Protein AF-A0A428NJJ7-F1 (afdb_monomer_lite)

Secondary structure (DSSP, 8-state):
-PPP----------BS---SPPSS---TTEEEEEEEEE--SSTT---SSPEEEEEEEES-GGGGGSHHHHHHHHT--HHHHHIIIII-SEEEEEEEEEEEEEE---SS-SEEEEEEEEEEGGGHHHHHHHHH-------SS--SS------HHHHHTTSTTEEEEEEEEEEEEEEEETTTEEE--SPPPTTEEEEEEEEEE-SS--TTSHHHHHHHTS---

Structure (mmCIF, N/CA/C/O backbone):
data_AF-A0A428NJJ7-F1
#
_entry.id   AF-A0A428NJJ7-F1
#
loop_
_atom_site.group_PDB
_atom_site.id
_atom_site.type_symbol
_atom_site.label_atom_id
_atom_site.label_alt_id
_atom_site.label_comp_id
_atom_site.label_asym_id
_atom_site.label_entity_id
_atom_site.label_seq_id
_atom_site.pdbx_PDB_ins_code
_atom_site.Cartn_x
_atom_site.Cartn_y
_atom_site.Cartn_z
_atom_site.occupancy
_atom_site.B_iso_or_equiv
_atom_site.auth_seq_id
_atom_site.auth_comp_id
_atom_site.auth_asym_id
_atom_site.auth_atom_id
_atom_site.pdbx_PDB_model_num
ATOM 1 N N . MET A 1 1 ? -1.388 39.933 -25.223 1.00 32.41 1 MET A N 1
ATOM 2 C CA . MET A 1 1 ? -2.063 39.525 -23.974 1.00 32.41 1 MET A CA 1
ATOM 3 C C . MET A 1 1 ? -2.412 38.056 -24.127 1.00 32.41 1 MET A C 1
ATOM 5 O O . MET A 1 1 ? -3.285 37.740 -24.922 1.00 32.41 1 MET A O 1
ATOM 9 N N . SER A 1 2 ? -1.639 37.168 -23.500 1.00 28.20 2 SER A N 1
ATOM 10 C CA . SER A 1 2 ? -1.884 35.724 -23.527 1.00 28.20 2 SER A CA 1
ATOM 11 C C . SER A 1 2 ? -2.925 35.378 -22.466 1.00 28.20 2 SER A C 1
ATOM 13 O O . SER A 1 2 ? -2.695 35.638 -21.285 1.00 28.20 2 SER A O 1
ATOM 15 N N . ALA A 1 3 ? -4.054 34.811 -22.879 1.00 25.88 3 ALA A N 1
ATOM 16 C CA . ALA A 1 3 ? -5.002 34.199 -21.961 1.00 25.88 3 ALA A CA 1
ATOM 17 C C . ALA A 1 3 ? -4.631 32.723 -21.772 1.00 25.88 3 ALA A C 1
ATOM 19 O O . ALA A 1 3 ? -4.319 32.017 -22.728 1.00 25.88 3 ALA A O 1
ATOM 20 N N . GLN A 1 4 ? -4.607 32.330 -20.504 1.00 25.77 4 GLN A N 1
ATOM 21 C CA . GLN A 1 4 ? -4.214 31.037 -19.965 1.00 25.77 4 GLN A CA 1
ATOM 22 C C . GLN A 1 4 ? -5.081 29.897 -20.518 1.00 25.77 4 GLN A C 1
ATOM 24 O O . GLN A 1 4 ? -6.306 29.975 -20.518 1.00 25.77 4 GLN A O 1
ATOM 29 N N . SER A 1 5 ? -4.422 28.817 -20.939 1.00 25.41 5 SER A N 1
ATOM 30 C CA . SER A 1 5 ? -5.039 27.515 -21.186 1.00 25.41 5 SER A CA 1
ATOM 31 C C . SER A 1 5 ? -5.238 26.821 -19.837 1.00 25.41 5 SER A C 1
ATOM 33 O O . SER A 1 5 ? -4.288 26.292 -19.260 1.00 25.41 5 SER A O 1
ATOM 35 N N . SER A 1 6 ? -6.465 26.851 -19.323 1.00 28.73 6 SER A N 1
ATOM 36 C CA . SER A 1 6 ? -6.911 26.021 -18.204 1.00 28.73 6 SER A CA 1
ATOM 37 C C . SER A 1 6 ? -6.952 24.560 -18.653 1.00 28.73 6 SER A C 1
ATOM 39 O O . SER A 1 6 ? -7.806 24.199 -19.460 1.00 28.73 6 SER A O 1
ATOM 41 N N . ASN A 1 7 ? -6.025 23.738 -18.162 1.00 26.97 7 ASN A N 1
ATOM 42 C CA . ASN A 1 7 ? -6.023 22.299 -18.409 1.00 26.97 7 ASN A CA 1
ATOM 43 C C . ASN A 1 7 ? -6.974 21.624 -17.397 1.00 26.97 7 ASN A C 1
ATOM 45 O O . ASN A 1 7 ? -6.688 21.692 -16.198 1.00 26.97 7 ASN A O 1
ATOM 49 N N . PRO A 1 8 ? -8.113 21.044 -17.815 1.00 28.14 8 PRO A N 1
ATOM 50 C CA . PRO A 1 8 ? -9.025 20.359 -16.916 1.00 28.14 8 PRO A CA 1
ATOM 51 C C . PRO A 1 8 ? -8.556 18.907 -16.768 1.00 28.14 8 PRO A C 1
ATOM 53 O O . PRO A 1 8 ? -8.549 18.180 -17.747 1.00 28.14 8 PRO A O 1
ATOM 56 N N . ASN A 1 9 ? -8.163 18.521 -15.552 1.00 30.09 9 ASN A N 1
ATOM 57 C CA . ASN A 1 9 ? -7.965 17.140 -15.084 1.00 30.09 9 ASN A CA 1
ATOM 58 C C . ASN A 1 9 ? -7.071 16.196 -15.932 1.00 30.09 9 ASN A C 1
ATOM 60 O O . ASN A 1 9 ? -7.486 15.717 -16.981 1.00 30.09 9 ASN A O 1
ATOM 64 N N . PRO A 1 10 ? -5.864 15.830 -15.461 1.00 27.09 10 PRO A N 1
ATOM 65 C CA . PRO A 1 10 ? -5.140 14.681 -15.995 1.00 27.09 10 PRO A CA 1
ATOM 66 C C . PRO A 1 10 ? -5.489 13.401 -15.212 1.00 27.09 10 PRO A C 1
ATOM 68 O O . PRO A 1 10 ? -5.159 13.276 -14.033 1.00 27.09 10 PRO A O 1
ATOM 71 N N . ASP A 1 11 ? -6.150 12.469 -15.896 1.00 26.47 11 ASP A N 1
ATOM 72 C CA . ASP A 1 11 ? -6.718 11.217 -15.383 1.00 26.47 11 ASP A CA 1
ATOM 73 C C . ASP A 1 11 ? -5.698 10.066 -15.182 1.00 26.47 11 ASP A C 1
ATOM 75 O O . ASP A 1 11 ? -4.794 9.866 -15.998 1.00 26.47 11 ASP A O 1
ATOM 79 N N . GLY A 1 12 ? -5.935 9.254 -14.135 1.00 23.95 12 GLY A N 1
ATOM 80 C CA . GLY A 1 12 ? -5.475 7.858 -13.967 1.00 23.95 12 GLY A CA 1
ATOM 81 C C . GLY A 1 12 ? -4.089 7.636 -13.333 1.00 23.95 12 GLY A C 1
ATOM 82 O O . GLY A 1 12 ? -3.171 8.390 -13.614 1.00 23.95 12 GLY A O 1
ATOM 83 N N . GLY A 1 13 ? -3.932 6.583 -12.502 1.00 25.03 13 GLY A N 1
ATOM 84 C CA . GLY A 1 13 ? -2.761 6.264 -11.640 1.00 25.03 13 GLY A CA 1
ATOM 85 C C . GLY A 1 13 ? -2.453 4.752 -11.358 1.00 25.03 13 GLY A C 1
ATOM 86 O O . GLY A 1 13 ? -2.862 4.273 -10.319 1.00 25.03 13 GLY A O 1
ATOM 87 N N . VAL A 1 14 ? -1.763 3.959 -12.206 1.00 29.00 14 VAL A N 1
ATOM 88 C CA . VAL A 1 14 ? -1.107 2.652 -11.956 1.00 29.00 14 VAL A CA 1
ATOM 89 C C . VAL A 1 14 ? -0.010 2.786 -10.911 1.00 29.00 14 VAL A C 1
ATOM 91 O O . VAL A 1 14 ? 1.024 3.382 -11.196 1.00 29.00 14 VAL A O 1
ATOM 94 N N . LEU A 1 15 ? -0.200 2.116 -9.777 1.00 33.56 15 LEU A N 1
ATOM 95 C CA . LEU A 1 15 ? 0.783 1.910 -8.718 1.00 33.56 15 LEU A CA 1
ATOM 96 C C . LEU A 1 15 ? 1.453 0.532 -8.953 1.00 33.56 15 LEU A C 1
ATOM 98 O O . LEU A 1 15 ? 0.823 -0.495 -8.739 1.00 33.56 15 LEU A O 1
ATOM 102 N N . TYR A 1 16 ? 2.709 0.510 -9.421 1.00 50.81 16 TYR A N 1
ATOM 103 C CA . TYR A 1 16 ? 3.587 -0.660 -9.696 1.00 50.81 16 TYR A CA 1
ATOM 104 C C . TYR 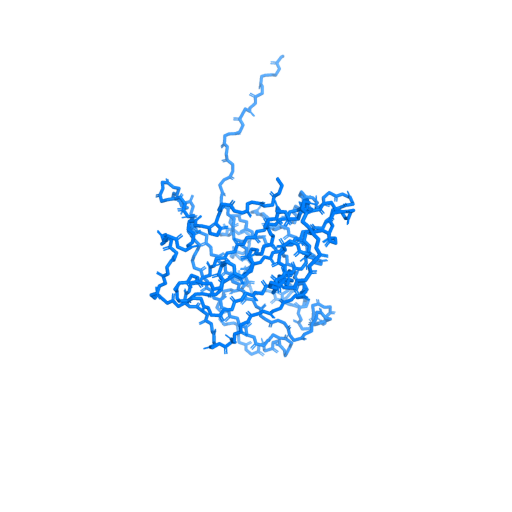A 1 16 ? 3.197 -1.676 -10.770 1.00 50.81 16 TYR A C 1
ATOM 106 O O . TYR A 1 16 ? 2.065 -2.122 -10.836 1.00 50.81 16 TYR A O 1
ATOM 114 N N . ALA A 1 17 ? 4.175 -2.096 -11.591 1.00 30.83 17 ALA A N 1
ATOM 115 C CA . ALA A 1 17 ? 4.026 -2.996 -12.743 1.00 30.83 17 ALA A CA 1
ATOM 116 C C . ALA A 1 17 ? 5.149 -4.047 -12.835 1.00 30.83 17 ALA A C 1
ATOM 118 O O . ALA A 1 17 ? 6.303 -3.711 -12.593 1.00 30.83 17 ALA A O 1
ATOM 119 N N . PHE A 1 18 ? 4.801 -5.268 -13.264 1.00 28.78 18 PHE A N 1
ATOM 120 C CA . PHE A 1 18 ? 5.211 -5.893 -14.534 1.00 28.78 18 PHE A CA 1
ATOM 121 C C . PHE A 1 18 ? 4.058 -6.775 -15.057 1.00 28.78 18 PHE A C 1
ATOM 123 O O . PHE A 1 18 ? 3.328 -7.418 -14.302 1.00 28.78 18 PHE A O 1
ATOM 130 N N . THR A 1 19 ? 3.860 -6.790 -16.375 1.00 28.12 19 THR A N 1
ATOM 131 C CA . THR A 1 19 ? 2.829 -7.591 -17.048 1.00 28.12 19 THR A CA 1
ATOM 132 C C . THR A 1 19 ? 3.460 -8.648 -17.949 1.00 28.12 19 THR A C 1
ATOM 134 O O . THR A 1 19 ? 4.149 -8.289 -18.898 1.00 28.12 19 THR A O 1
ATOM 137 N N . GLN A 1 20 ? 3.071 -9.906 -17.705 1.00 28.02 20 GLN A N 1
ATOM 138 C CA . GLN A 1 20 ? 3.310 -11.133 -18.486 1.00 28.02 20 GLN A CA 1
ATOM 139 C C . GLN A 1 20 ? 4.734 -11.726 -18.456 1.00 28.02 20 GLN A C 1
ATOM 141 O O . GLN A 1 20 ? 5.703 -10.994 -18.296 1.00 28.02 20 GLN A O 1
ATOM 146 N N . PRO A 1 21 ? 4.853 -13.070 -18.559 1.00 29.38 21 PRO A N 1
ATOM 147 C CA . PRO A 1 21 ? 6.114 -13.768 -18.356 1.00 29.38 21 PRO A CA 1
ATOM 148 C C . PRO A 1 21 ? 7.031 -13.527 -19.556 1.00 29.38 21 PRO A C 1
ATOM 150 O O . PRO A 1 21 ? 6.716 -13.933 -20.676 1.00 29.38 21 PRO A O 1
ATOM 153 N N . THR A 1 22 ? 8.161 -12.867 -19.330 1.00 34.22 22 THR A N 1
ATOM 154 C CA . THR A 1 22 ? 9.316 -12.986 -20.220 1.00 34.22 22 THR A CA 1
ATOM 155 C C . THR A 1 22 ? 10.038 -14.307 -19.936 1.00 34.22 22 THR A C 1
ATOM 157 O O . THR A 1 22 ? 9.964 -14.819 -18.816 1.00 34.22 22 THR A O 1
ATOM 160 N N . PRO A 1 23 ? 10.681 -14.921 -20.943 1.00 35.62 23 PRO A N 1
ATOM 161 C CA . PRO A 1 23 ? 11.314 -16.223 -20.788 1.00 35.62 23 PRO A CA 1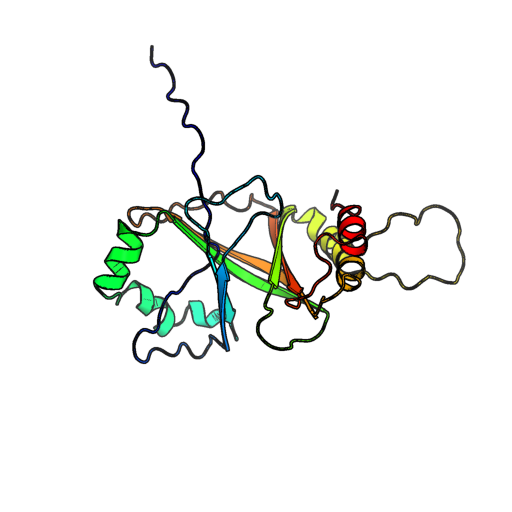
ATOM 162 C C . PRO A 1 23 ? 12.509 -16.107 -19.832 1.00 35.62 23 PRO A C 1
ATOM 164 O O . PRO A 1 23 ? 13.393 -15.284 -20.044 1.00 35.62 23 PRO A O 1
ATOM 167 N N . ASP A 1 24 ? 12.505 -16.935 -18.790 1.00 40.56 24 ASP A N 1
ATOM 168 C CA . ASP A 1 24 ? 13.652 -17.351 -17.971 1.00 40.56 24 ASP A CA 1
ATOM 169 C C . ASP A 1 24 ? 14.509 -16.279 -17.262 1.00 40.56 24 ASP A C 1
ATOM 171 O O . ASP A 1 24 ? 15.644 -16.562 -16.881 1.00 40.56 24 ASP A O 1
ATOM 175 N N . PHE A 1 25 ? 13.973 -15.090 -16.968 1.00 49.59 25 PHE A N 1
ATOM 176 C CA . PHE A 1 25 ? 14.568 -14.201 -15.957 1.00 49.59 25 PHE A CA 1
ATOM 177 C C . PHE A 1 25 ? 13.809 -14.318 -14.636 1.00 49.59 25 PHE A C 1
ATOM 179 O O . PHE A 1 25 ? 12.917 -13.530 -14.326 1.00 49.59 25 PHE A O 1
ATOM 186 N N . THR A 1 26 ? 14.163 -15.314 -13.825 1.00 60.06 26 THR A N 1
ATOM 187 C CA . THR A 1 26 ? 13.802 -15.294 -12.405 1.00 60.06 26 THR A CA 1
ATOM 188 C C . THR A 1 26 ? 14.727 -14.313 -11.698 1.00 60.06 26 THR A C 1
ATOM 190 O O . THR A 1 26 ? 15.910 -14.601 -11.516 1.00 60.06 26 THR A O 1
ATOM 193 N N . LEU A 1 27 ? 14.202 -13.152 -11.311 1.00 73.44 27 LEU A N 1
ATOM 194 C CA . LEU A 1 27 ? 14.861 -12.311 -10.318 1.00 73.44 27 LEU A CA 1
ATOM 195 C C . LEU A 1 27 ? 14.724 -13.016 -8.969 1.00 73.44 27 LEU A C 1
ATOM 197 O O . LEU A 1 27 ? 13.632 -13.097 -8.414 1.00 73.44 27 LEU A O 1
ATOM 201 N N . ASP A 1 28 ? 15.825 -13.573 -8.484 1.00 77.69 28 ASP A N 1
ATOM 202 C CA . ASP A 1 28 ? 15.900 -14.407 -7.281 1.00 77.69 28 ASP A CA 1
ATOM 203 C C . ASP A 1 28 ? 15.456 -13.688 -5.998 1.00 77.69 28 ASP A C 1
ATOM 205 O O . ASP A 1 28 ? 14.973 -14.326 -5.065 1.00 77.69 28 ASP A O 1
ATOM 209 N N . PHE A 1 29 ? 15.562 -12.361 -5.971 1.00 74.81 29 PHE A N 1
ATOM 210 C CA . PHE A 1 29 ? 15.111 -11.521 -4.865 1.00 74.81 29 PHE A CA 1
ATOM 211 C C . PHE A 1 29 ? 13.620 -11.148 -4.922 1.00 74.81 29 PHE A C 1
ATOM 213 O O . PHE A 1 29 ? 13.145 -10.463 -4.015 1.00 74.81 29 PHE A O 1
ATOM 220 N N . ILE A 1 30 ? 12.873 -11.555 -5.957 1.00 78.88 30 ILE A N 1
ATOM 221 C CA . ILE A 1 30 ? 11.412 -11.397 -6.012 1.00 78.88 30 ILE A CA 1
ATOM 222 C C . ILE A 1 30 ? 10.760 -12.685 -5.504 1.00 78.88 30 ILE A C 1
ATOM 224 O O . ILE A 1 30 ? 10.770 -13.715 -6.170 1.00 78.88 30 ILE A O 1
ATOM 228 N N . GLU A 1 31 ? 10.144 -12.608 -4.328 1.00 76.19 31 GLU A N 1
ATOM 229 C CA . GLU A 1 31 ? 9.532 -13.754 -3.641 1.00 76.19 31 GLU A CA 1
ATOM 230 C C . GLU A 1 31 ? 8.091 -14.017 -4.099 1.00 76.19 31 GLU A C 1
ATOM 232 O O . GLU A 1 31 ? 7.567 -15.122 -3.956 1.00 76.19 31 GLU A O 1
ATOM 237 N N . GLY A 1 32 ? 7.434 -13.006 -4.671 1.00 74.00 32 GLY A N 1
ATOM 238 C CA . GLY A 1 32 ? 6.069 -13.123 -5.166 1.00 74.00 32 GLY A CA 1
ATOM 239 C C . GLY A 1 32 ? 5.602 -11.882 -5.913 1.00 74.00 32 GLY A C 1
ATOM 240 O O . GLY A 1 32 ? 6.164 -10.798 -5.765 1.00 74.00 32 GLY A O 1
ATOM 241 N N . GLY A 1 33 ? 4.551 -12.041 -6.717 1.00 80.38 33 GLY A N 1
ATOM 242 C CA . GLY A 1 33 ? 3.958 -10.969 -7.511 1.00 80.38 33 GLY A CA 1
ATOM 243 C C . GLY A 1 33 ? 2.461 -11.182 -7.692 1.00 80.38 33 GLY A C 1
ATOM 244 O O . GLY A 1 33 ? 2.030 -12.286 -8.010 1.00 80.38 33 GLY A O 1
ATOM 245 N N . ASN A 1 34 ? 1.668 -10.133 -7.488 1.00 82.69 34 ASN A N 1
ATOM 246 C CA . ASN A 1 34 ? 0.212 -10.165 -7.630 1.00 82.69 34 ASN A CA 1
ATOM 247 C C . ASN A 1 34 ? -0.273 -8.943 -8.398 1.00 82.69 34 ASN A C 1
ATOM 249 O O . ASN A 1 34 ? 0.322 -7.874 -8.281 1.00 82.69 34 ASN A O 1
ATOM 253 N N . ARG A 1 35 ? -1.376 -9.082 -9.136 1.00 85.56 35 ARG A N 1
ATOM 254 C CA . ARG A 1 35 ? -2.008 -7.975 -9.855 1.00 85.56 35 ARG A CA 1
ATOM 255 C C . ARG A 1 35 ? -3.454 -7.810 -9.410 1.00 85.56 35 ARG A C 1
ATOM 257 O O . ARG A 1 35 ? -4.189 -8.788 -9.346 1.00 85.56 35 ARG A O 1
ATOM 264 N N . TYR A 1 36 ? -3.837 -6.566 -9.174 1.00 83.94 36 TYR A N 1
ATOM 265 C CA . TYR A 1 36 ? -5.164 -6.139 -8.771 1.00 83.94 36 TYR A CA 1
ATOM 266 C C . TYR A 1 36 ? -5.677 -5.115 -9.773 1.00 83.94 36 TYR A C 1
ATOM 268 O O . TYR A 1 36 ? -4.907 -4.327 -10.325 1.00 83.94 36 TYR A O 1
ATOM 276 N N . GLU A 1 37 ? -6.974 -5.145 -10.025 1.00 85.94 37 GLU A N 1
ATOM 277 C CA . GLU A 1 37 ? -7.672 -4.027 -10.641 1.00 85.94 37 GLU A CA 1
ATOM 278 C C . GLU A 1 37 ? -8.092 -3.068 -9.528 1.00 85.94 37 GLU A C 1
ATOM 280 O O . GLU A 1 37 ? -8.556 -3.502 -8.471 1.00 85.94 37 GLU A O 1
ATOM 285 N N . CYS A 1 38 ? -7.852 -1.778 -9.731 1.00 83.94 38 CYS A N 1
ATOM 286 C CA . CYS A 1 38 ? -8.136 -0.758 -8.736 1.00 83.94 38 CYS A CA 1
ATOM 287 C C . CYS A 1 38 ? -9.520 -0.162 -8.971 1.00 83.94 38 CYS A C 1
ATOM 289 O O . CYS A 1 38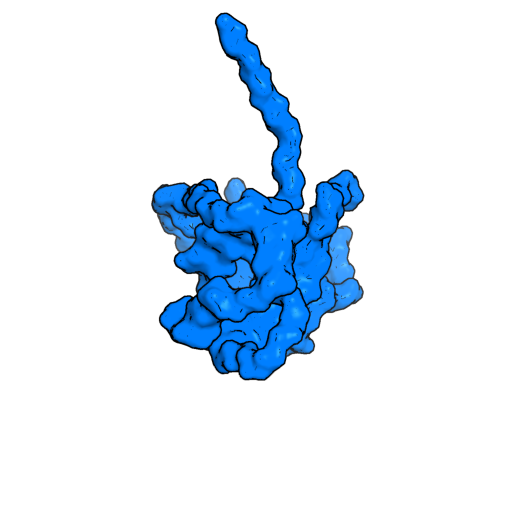 ? -9.924 0.077 -10.107 1.00 83.94 38 CYS A O 1
ATOM 291 N N . TYR A 1 39 ? -10.190 0.155 -7.870 1.00 79.56 39 TYR A N 1
ATOM 292 C CA . TYR A 1 39 ? -11.476 0.834 -7.838 1.00 79.56 39 TYR A CA 1
ATOM 293 C C . TYR A 1 39 ? -11.416 1.910 -6.753 1.00 79.56 39 TYR A C 1
ATOM 295 O O . TYR A 1 39 ? -10.730 1.731 -5.742 1.00 79.56 39 TYR A O 1
ATOM 303 N N . TYR A 1 40 ? -12.112 3.030 -6.948 1.00 70.56 40 TYR A N 1
ATOM 304 C CA . TYR A 1 40 ? -12.326 3.979 -5.860 1.00 70.56 40 TYR A CA 1
ATOM 305 C C . TYR A 1 40 ? -13.427 3.464 -4.935 1.00 70.56 40 TYR A C 1
ATOM 307 O O . TYR A 1 40 ? -14.386 2.840 -5.377 1.00 70.56 40 TYR A O 1
ATOM 315 N N . THR A 1 41 ? -13.293 3.750 -3.640 1.00 63.59 41 THR A N 1
ATOM 316 C CA . THR A 1 41 ? -14.323 3.429 -2.642 1.00 63.59 41 THR A CA 1
ATOM 317 C C . THR A 1 41 ? -15.589 4.264 -2.822 1.00 63.59 41 THR A C 1
ATOM 319 O O . THR A 1 41 ? -16.638 3.883 -2.320 1.00 63.59 41 THR A O 1
ATOM 322 N N . ASP A 1 42 ? -15.502 5.407 -3.512 1.00 69.00 42 ASP A N 1
ATOM 323 C CA . ASP A 1 42 ? -16.677 6.145 -3.967 1.00 69.00 42 ASP A CA 1
ATOM 324 C C . ASP A 1 42 ? -17.188 5.511 -5.274 1.00 69.00 42 ASP A C 1
ATOM 326 O O . ASP A 1 42 ? -16.523 5.642 -6.308 1.00 69.00 42 ASP A O 1
ATOM 330 N N . PRO A 1 43 ? -18.360 4.847 -5.266 1.00 65.88 43 PRO A N 1
ATOM 331 C CA . PRO A 1 43 ? -18.897 4.168 -6.443 1.00 65.88 43 PRO A CA 1
ATOM 332 C C . PRO A 1 43 ? -19.294 5.135 -7.568 1.00 65.88 43 PRO A C 1
ATOM 334 O O . PRO A 1 43 ? -19.575 4.692 -8.681 1.00 65.88 43 PRO A O 1
ATOM 337 N N . GLN A 1 44 ? -19.340 6.446 -7.304 1.00 73.81 44 GLN A N 1
ATOM 338 C CA . GLN A 1 44 ? -19.575 7.462 -8.330 1.00 73.81 44 GLN A CA 1
ATOM 339 C C . GLN A 1 44 ? -18.314 7.767 -9.148 1.00 73.81 44 GLN A C 1
ATOM 341 O O . GLN A 1 44 ? -18.420 8.342 -10.233 1.00 73.81 44 GLN A O 1
ATOM 346 N N . ILE A 1 45 ? -17.132 7.382 -8.656 1.00 71.75 45 ILE A N 1
ATOM 347 C CA . ILE A 1 45 ? -15.864 7.596 -9.349 1.00 71.75 45 ILE A CA 1
ATOM 348 C C . ILE A 1 45 ? -15.519 6.341 -10.151 1.00 71.75 45 ILE A C 1
ATOM 350 O O . ILE A 1 45 ? -14.975 5.366 -9.632 1.00 71.75 45 ILE A O 1
ATOM 354 N N . GLN A 1 46 ? -15.802 6.386 -11.452 1.00 71.38 46 GLN A N 1
ATOM 355 C CA . GLN A 1 46 ? -15.329 5.375 -12.390 1.00 71.38 46 GLN A CA 1
ATOM 356 C C . GLN A 1 46 ? -13.919 5.720 -12.880 1.00 71.38 46 GLN A C 1
ATOM 358 O O . GLN A 1 46 ? -13.656 6.836 -13.324 1.00 71.38 46 GLN A O 1
ATOM 363 N N . LEU A 1 47 ? -13.019 4.740 -12.820 1.00 68.06 47 LEU A N 1
ATOM 364 C CA . LEU A 1 47 ? -11.673 4.843 -13.375 1.00 68.06 47 LEU A CA 1
ATOM 365 C C . LEU A 1 47 ? -11.701 4.494 -14.864 1.00 68.06 47 LEU A C 1
ATOM 367 O O . LEU A 1 47 ? -11.805 3.321 -15.222 1.00 68.06 47 LEU A O 1
ATOM 371 N N . ASP A 1 48 ? -11.617 5.512 -15.719 1.00 69.88 48 ASP A N 1
ATOM 372 C CA . ASP A 1 48 ? -11.481 5.358 -17.168 1.00 69.88 48 ASP A CA 1
ATOM 373 C C . ASP A 1 48 ? -10.264 6.162 -17.668 1.00 69.88 48 ASP A C 1
ATOM 375 O O . ASP A 1 48 ? -10.281 7.392 -17.601 1.00 69.88 48 ASP A O 1
ATOM 379 N N . PRO A 1 49 ? -9.180 5.504 -18.124 1.00 72.56 49 PRO A N 1
ATOM 380 C CA . PRO A 1 49 ? -9.017 4.054 -18.255 1.00 72.56 49 PRO A CA 1
ATOM 381 C C . PRO A 1 49 ? -8.872 3.338 -16.896 1.00 72.56 49 PRO A C 1
ATOM 383 O O . PRO A 1 49 ? -8.483 3.962 -15.903 1.00 72.56 49 PRO A O 1
ATOM 386 N N . PRO A 1 50 ? -9.120 2.013 -16.840 1.00 76.88 50 PRO A N 1
ATOM 387 C CA . PRO A 1 50 ? -8.948 1.240 -15.617 1.00 76.88 50 PRO A CA 1
ATOM 388 C C . PRO A 1 50 ? -7.503 1.304 -15.123 1.00 76.88 50 PRO A C 1
ATOM 390 O O . PRO A 1 50 ? -6.540 1.218 -15.894 1.00 76.88 50 PRO A O 1
ATOM 393 N N . ILE A 1 51 ? -7.362 1.401 -13.806 1.00 79.31 51 ILE A N 1
ATOM 394 C CA . ILE A 1 51 ? -6.077 1.384 -13.118 1.00 79.31 51 ILE A CA 1
ATOM 395 C C . ILE A 1 51 ? -5.806 -0.033 -12.622 1.00 79.31 51 ILE A C 1
ATOM 397 O O . ILE A 1 51 ? -6.694 -0.712 -12.115 1.00 79.31 51 ILE A O 1
ATOM 401 N N . TYR A 1 52 ? -4.550 -0.457 -12.708 1.00 82.56 52 TYR A N 1
ATOM 402 C CA . TYR A 1 52 ? -4.099 -1.721 -12.139 1.00 82.56 52 TYR A CA 1
ATOM 403 C C . TYR A 1 52 ? -2.972 -1.484 -11.137 1.00 82.56 52 TYR A C 1
ATOM 405 O O . TYR A 1 52 ? -2.154 -0.587 -11.326 1.00 82.56 52 TYR A O 1
ATOM 413 N N . LEU A 1 53 ? -2.911 -2.329 -10.112 1.00 80.56 53 LEU A N 1
ATOM 414 C CA . LEU A 1 53 ? -1.827 -2.412 -9.137 1.00 80.56 53 LEU A CA 1
ATOM 415 C C . LEU A 1 53 ? -1.094 -3.738 -9.331 1.00 80.56 53 LEU A C 1
ATOM 417 O O . LEU A 1 53 ? -1.719 -4.790 -9.235 1.00 80.56 53 LEU A O 1
ATOM 421 N N . ALA A 1 54 ? 0.215 -3.724 -9.566 1.00 82.31 54 ALA A N 1
ATOM 422 C CA . ALA A 1 54 ? 1.049 -4.925 -9.524 1.00 82.31 54 ALA A CA 1
ATOM 423 C C . ALA A 1 54 ? 2.001 -4.865 -8.328 1.00 82.31 54 ALA A C 1
ATOM 425 O O . ALA A 1 54 ? 2.954 -4.101 -8.303 1.00 82.31 54 ALA A O 1
ATOM 426 N N . MET A 1 55 ? 1.770 -5.696 -7.323 1.00 80.62 55 MET A N 1
ATOM 427 C CA . MET A 1 55 ? 2.545 -5.712 -6.088 1.00 80.62 55 MET A CA 1
ATOM 428 C C . MET A 1 55 ? 3.553 -6.859 -6.105 1.00 80.62 55 MET A C 1
ATOM 430 O O . MET A 1 55 ? 3.154 -8.014 -6.250 1.00 80.62 55 MET A O 1
ATOM 434 N N . TYR A 1 56 ? 4.830 -6.543 -5.882 1.00 83.62 56 TYR A N 1
ATOM 435 C CA . TYR A 1 56 ? 5.914 -7.519 -5.754 1.00 83.62 56 TYR A CA 1
ATOM 436 C C . TYR A 1 56 ? 6.451 -7.551 -4.328 1.00 83.62 56 TYR A C 1
ATOM 438 O O . TYR A 1 56 ? 6.690 -6.505 -3.722 1.00 83.62 56 TYR A O 1
ATOM 446 N N . GLU A 1 57 ? 6.646 -8.752 -3.796 1.00 80.31 57 GLU A N 1
ATOM 447 C CA . GLU A 1 57 ? 7.346 -8.959 -2.532 1.00 80.31 57 GLU A CA 1
ATOM 448 C C . GLU A 1 57 ? 8.833 -9.156 -2.834 1.00 80.31 57 GLU A C 1
ATOM 450 O O . GLU A 1 57 ? 9.206 -10.033 -3.612 1.00 80.31 57 GLU A O 1
ATOM 455 N N . LEU A 1 58 ? 9.669 -8.287 -2.264 1.00 79.12 58 LEU A N 1
ATOM 456 C CA . LEU A 1 58 ? 11.120 -8.335 -2.418 1.00 79.12 58 LEU A CA 1
ATOM 457 C C . LEU A 1 58 ? 11.731 -8.962 -1.162 1.00 79.12 58 LEU A C 1
ATOM 459 O O . LEU A 1 58 ? 11.484 -8.458 -0.064 1.00 79.12 58 LEU A O 1
ATOM 463 N N . GLY A 1 59 ? 12.561 -9.992 -1.323 1.00 74.19 59 GLY A N 1
ATOM 464 C CA . GLY A 1 59 ? 13.322 -10.597 -0.225 1.00 74.19 59 GLY A CA 1
ATOM 465 C C . GLY A 1 59 ? 14.393 -9.650 0.320 1.00 74.19 59 GLY A C 1
ATOM 466 O O . GLY A 1 59 ? 14.626 -9.571 1.528 1.00 74.19 59 GLY A O 1
ATOM 467 N N . HIS A 1 60 ? 14.989 -8.834 -0.555 1.00 72.44 60 HIS A N 1
ATOM 468 C CA . HIS A 1 60 ? 15.918 -7.773 -0.170 1.00 72.44 60 HIS A CA 1
ATOM 469 C C . HIS A 1 60 ? 15.905 -6.600 -1.155 1.00 72.44 60 HIS A C 1
ATOM 471 O O . HIS A 1 60 ? 15.821 -6.770 -2.367 1.00 72.44 60 HIS A O 1
ATOM 477 N N . LEU A 1 61 ? 16.043 -5.376 -0.631 1.00 75.25 61 LEU A N 1
ATOM 478 C CA . LEU A 1 61 ? 16.049 -4.157 -1.452 1.00 75.25 61 LEU A CA 1
ATOM 479 C C . LEU A 1 61 ? 17.309 -4.018 -2.316 1.00 75.25 61 LEU A C 1
ATOM 481 O O . LEU A 1 61 ? 17.253 -3.387 -3.368 1.00 75.25 61 LEU A O 1
ATOM 485 N N . SER A 1 62 ? 18.444 -4.596 -1.903 1.00 76.44 62 SER A N 1
ATOM 486 C CA . SER A 1 62 ? 19.696 -4.486 -2.664 1.00 76.44 62 SER A CA 1
ATOM 487 C C . SER A 1 62 ? 19.630 -5.145 -4.043 1.00 76.44 62 SER A C 1
ATOM 489 O O . SER A 1 62 ? 20.391 -4.730 -4.910 1.00 76.44 62 SER A O 1
ATOM 491 N N . GLY A 1 63 ? 18.677 -6.058 -4.276 1.00 74.44 63 GLY A N 1
ATOM 492 C CA . GLY A 1 63 ? 18.440 -6.708 -5.567 1.00 74.44 63 GLY A CA 1
ATOM 493 C C . GLY A 1 63 ? 18.104 -5.724 -6.683 1.00 74.44 63 GLY A C 1
ATOM 494 O O . GLY A 1 63 ? 18.457 -5.923 -7.841 1.00 74.44 63 GLY A O 1
ATOM 495 N N . LEU A 1 64 ? 17.524 -4.578 -6.322 1.00 77.81 64 LEU A N 1
ATOM 496 C CA . LEU A 1 64 ? 17.226 -3.485 -7.249 1.00 77.81 64 LEU A CA 1
ATOM 497 C C . LEU A 1 64 ? 18.489 -2.812 -7.816 1.00 77.81 64 LEU A C 1
ATOM 499 O O . LEU A 1 64 ? 18.429 -2.156 -8.853 1.00 77.81 64 LEU A O 1
ATOM 503 N N . ASN A 1 65 ? 19.636 -2.982 -7.154 1.00 80.19 65 ASN A N 1
ATOM 504 C CA . ASN A 1 65 ? 20.932 -2.495 -7.625 1.00 80.19 65 ASN A CA 1
ATOM 505 C C . ASN A 1 65 ? 21.729 -3.573 -8.369 1.00 80.19 65 ASN A C 1
ATOM 507 O O . ASN A 1 65 ? 22.838 -3.308 -8.834 1.00 80.19 65 ASN A O 1
ATOM 511 N N . GLU A 1 66 ? 21.203 -4.792 -8.458 1.00 82.69 66 GLU A N 1
ATOM 512 C CA . GLU A 1 66 ? 21.890 -5.898 -9.102 1.00 82.69 66 GLU A CA 1
ATOM 513 C C . GLU A 1 66 ? 21.676 -5.855 -10.617 1.00 82.69 66 GLU A C 1
ATOM 515 O O . GLU A 1 66 ? 20.624 -5.456 -11.130 1.00 82.69 66 GLU A O 1
ATOM 520 N N . ARG A 1 67 ? 22.701 -6.290 -11.356 1.00 83.69 67 ARG A N 1
ATOM 521 C CA . ARG A 1 67 ? 22.699 -6.254 -12.821 1.00 83.69 67 ARG A CA 1
ATOM 522 C C . ARG A 1 67 ? 21.489 -6.960 -13.452 1.00 83.69 67 ARG A C 1
ATOM 524 O O . ARG A 1 67 ? 20.953 -6.384 -14.394 1.00 83.69 67 ARG A O 1
ATOM 531 N N . PRO A 1 68 ? 21.017 -8.127 -12.965 1.00 81.81 68 PRO A N 1
ATOM 532 C CA . PRO A 1 68 ? 19.836 -8.776 -13.534 1.00 81.81 68 PRO A CA 1
ATOM 533 C C . PRO A 1 68 ? 18.589 -7.885 -13.531 1.00 81.81 68 PRO A C 1
ATOM 535 O O . PRO A 1 68 ? 17.838 -7.889 -14.500 1.00 81.81 68 PRO A O 1
ATOM 538 N N . TYR A 1 69 ? 18.389 -7.077 -12.485 1.00 79.50 69 TYR A N 1
ATOM 539 C CA . TYR A 1 69 ? 17.266 -6.143 -12.423 1.00 79.50 69 TYR A CA 1
ATOM 540 C C . TYR A 1 69 ? 17.479 -4.925 -13.330 1.00 79.50 69 TYR A C 1
ATOM 542 O O . TYR A 1 69 ? 16.573 -4.530 -14.061 1.00 79.50 69 TYR A O 1
ATOM 550 N N . GLN A 1 70 ? 18.678 -4.336 -13.319 1.00 81.25 70 GLN A N 1
ATOM 551 C CA . GLN A 1 70 ? 18.994 -3.163 -14.147 1.00 81.25 70 GLN A CA 1
ATOM 552 C C . GLN A 1 70 ? 18.895 -3.474 -15.650 1.00 81.25 70 GLN A C 1
ATOM 554 O O . GLN A 1 70 ? 18.354 -2.673 -16.415 1.00 81.25 70 GLN A O 1
ATOM 559 N N . ALA A 1 71 ? 19.319 -4.677 -16.052 1.00 80.81 71 ALA A N 1
ATOM 560 C CA . ALA A 1 71 ? 19.260 -5.152 -17.431 1.00 80.81 71 ALA A CA 1
ATOM 561 C C . ALA A 1 71 ? 17.827 -5.240 -17.988 1.00 80.81 71 ALA A C 1
ATOM 563 O O . ALA A 1 71 ? 17.647 -5.125 -19.194 1.00 80.81 71 ALA A O 1
ATOM 564 N N . LEU A 1 72 ? 16.788 -5.335 -17.141 1.00 77.12 72 LEU A N 1
ATOM 565 C CA . LEU A 1 72 ? 15.387 -5.299 -17.598 1.00 77.12 72 LEU A CA 1
ATOM 566 C C . LEU A 1 72 ? 15.015 -3.997 -18.316 1.00 77.12 72 LEU A C 1
ATOM 568 O O . LEU A 1 72 ? 14.014 -3.944 -19.027 1.00 77.12 72 LEU A O 1
ATOM 572 N N . THR A 1 73 ? 15.759 -2.916 -18.084 1.00 73.25 73 THR A N 1
ATOM 573 C CA . THR A 1 73 ? 15.570 -1.670 -18.833 1.00 73.25 73 THR A CA 1
ATOM 574 C C . THR A 1 73 ? 16.451 -1.605 -20.070 1.00 73.25 73 THR A C 1
ATOM 576 O O . THR A 1 73 ? 15.983 -1.126 -21.100 1.00 73.25 73 THR A O 1
ATOM 579 N N . ASP A 1 74 ? 17.677 -2.114 -19.982 1.00 76.94 74 ASP A N 1
ATOM 580 C CA . ASP A 1 74 ? 18.654 -2.066 -21.072 1.00 76.94 74 ASP A CA 1
ATOM 581 C C . ASP A 1 74 ? 18.293 -3.024 -22.224 1.00 76.94 74 ASP A C 1
ATOM 583 O O . ASP A 1 74 ? 18.433 -2.664 -23.392 1.00 76.94 74 ASP A O 1
ATOM 587 N N . ASP A 1 75 ? 17.767 -4.210 -21.901 1.00 79.38 75 ASP A N 1
ATOM 588 C CA . ASP A 1 75 ? 17.567 -5.326 -22.837 1.00 79.38 75 ASP A CA 1
ATOM 589 C C . ASP A 1 75 ? 16.085 -5.553 -23.201 1.00 79.38 75 ASP A C 1
ATOM 591 O O . ASP A 1 75 ? 15.670 -6.667 -23.539 1.00 79.38 75 ASP A O 1
ATOM 595 N N . ARG A 1 76 ? 15.254 -4.503 -23.129 1.00 77.94 76 ARG A N 1
ATOM 596 C CA . ARG A 1 76 ? 13.816 -4.601 -23.434 1.00 77.94 76 ARG A CA 1
ATOM 597 C C . ARG A 1 76 ? 13.572 -5.089 -24.857 1.00 77.94 76 ARG A C 1
ATOM 599 O O . ARG A 1 76 ? 14.158 -4.608 -25.828 1.00 77.94 76 ARG A O 1
ATOM 606 N N . SER A 1 77 ? 12.619 -6.003 -24.998 1.00 82.06 77 SER A N 1
ATOM 607 C CA . SER A 1 77 ? 12.124 -6.412 -26.309 1.00 82.06 77 SER A CA 1
ATOM 608 C C . SER A 1 77 ? 11.382 -5.265 -27.004 1.00 82.06 77 SER A C 1
ATOM 610 O O . SER A 1 77 ? 10.793 -4.396 -26.362 1.00 82.06 77 SER A O 1
ATOM 612 N N . ALA A 1 78 ? 11.300 -5.311 -28.338 1.00 84.88 78 ALA A N 1
ATOM 613 C CA . ALA A 1 78 ? 10.539 -4.325 -29.115 1.00 84.88 78 ALA A CA 1
ATOM 614 C C . ALA A 1 78 ? 9.061 -4.222 -28.682 1.00 84.88 78 ALA A C 1
ATOM 616 O O . ALA A 1 78 ? 8.456 -3.155 -28.764 1.00 84.88 78 ALA A O 1
ATOM 617 N N . ARG A 1 79 ? 8.479 -5.330 -28.201 1.00 80.00 79 ARG A N 1
ATOM 618 C CA . ARG A 1 79 ? 7.113 -5.351 -27.665 1.00 80.00 79 ARG A CA 1
ATOM 619 C C . ARG A 1 79 ? 7.015 -4.593 -26.341 1.00 80.00 79 ARG A C 1
ATOM 621 O O . ARG A 1 79 ? 6.057 -3.850 -26.157 1.00 80.00 79 ARG A O 1
ATOM 628 N N . GLU A 1 80 ? 7.949 -4.805 -25.420 1.00 78.38 80 GLU A N 1
ATOM 629 C CA . GLU A 1 80 ? 7.968 -4.090 -24.136 1.00 78.38 80 GLU A CA 1
ATOM 630 C C . GLU A 1 80 ? 8.196 -2.599 -24.354 1.00 78.38 80 GLU A C 1
ATOM 632 O O . GLU A 1 80 ? 7.486 -1.778 -23.777 1.00 78.38 80 GLU A O 1
ATOM 637 N N . ASP A 1 81 ? 9.113 -2.252 -25.253 1.00 81.31 81 ASP A N 1
ATOM 638 C CA . ASP A 1 81 ? 9.386 -0.863 -25.600 1.00 81.31 81 ASP A CA 1
ATOM 639 C C . ASP A 1 81 ? 8.154 -0.156 -26.182 1.00 81.31 81 ASP A C 1
ATOM 641 O O . ASP A 1 81 ? 7.847 0.966 -25.777 1.00 81.31 81 ASP A O 1
ATOM 645 N N . ASP A 1 82 ? 7.389 -0.820 -27.054 1.00 80.12 82 ASP A N 1
ATOM 646 C CA . ASP A 1 82 ? 6.117 -0.285 -27.555 1.00 80.12 82 ASP A CA 1
ATOM 647 C C . ASP A 1 82 ? 5.094 -0.067 -26.427 1.00 80.12 82 ASP A C 1
ATOM 649 O O . ASP A 1 82 ? 4.428 0.969 -26.378 1.00 80.12 82 ASP A O 1
ATOM 653 N N . VAL A 1 83 ? 4.996 -1.000 -25.473 1.00 79.94 83 VAL A N 1
ATOM 654 C CA . VAL A 1 83 ? 4.105 -0.853 -24.313 1.00 79.94 83 VAL A CA 1
ATOM 655 C C . VAL A 1 83 ? 4.492 0.370 -23.479 1.00 79.94 83 VAL A C 1
ATOM 657 O O . VAL A 1 83 ? 3.641 1.228 -23.242 1.00 79.94 83 VAL A O 1
ATOM 660 N N . PHE A 1 84 ? 5.760 0.483 -23.074 1.00 74.50 84 PHE A N 1
ATOM 661 C CA . PHE A 1 84 ? 6.224 1.576 -22.213 1.00 74.50 84 PHE A CA 1
ATOM 662 C C . PHE A 1 84 ? 6.177 2.948 -22.888 1.00 74.50 84 PHE A C 1
ATOM 664 O O . PHE A 1 84 ? 5.906 3.942 -22.218 1.00 74.50 84 PHE A O 1
ATOM 671 N N . ARG A 1 85 ? 6.455 3.025 -24.193 1.00 74.38 85 ARG A N 1
ATOM 672 C CA . ARG A 1 85 ? 6.539 4.311 -24.903 1.00 74.38 85 ARG A CA 1
ATOM 673 C C . ARG A 1 85 ? 5.189 4.789 -25.419 1.00 74.38 85 ARG A C 1
ATOM 675 O O . ARG A 1 85 ? 4.916 5.986 -25.344 1.00 74.38 85 ARG A O 1
ATOM 682 N N . ASN A 1 86 ? 4.372 3.869 -25.934 1.00 75.12 86 ASN A N 1
ATOM 683 C CA . ASN A 1 86 ? 3.211 4.223 -26.750 1.00 75.12 86 ASN A CA 1
ATOM 684 C C . ASN A 1 86 ? 1.870 3.845 -26.115 1.00 75.12 86 ASN A C 1
ATOM 686 O O . ASN A 1 86 ? 0.864 4.469 -26.447 1.00 75.12 86 ASN A O 1
ATOM 690 N N . ARG A 1 87 ? 1.826 2.832 -25.235 1.00 75.12 87 ARG A N 1
ATOM 691 C CA . ARG A 1 87 ? 0.555 2.290 -24.712 1.00 75.12 87 ARG A CA 1
ATOM 692 C C . ARG A 1 87 ? 0.281 2.619 -23.251 1.00 75.12 87 ARG A C 1
ATOM 694 O O . ARG A 1 87 ? -0.880 2.646 -22.861 1.00 75.12 87 ARG A O 1
ATOM 701 N N . LEU A 1 88 ? 1.319 2.838 -22.446 1.00 71.19 88 LEU A N 1
ATOM 702 C CA . LEU A 1 88 ? 1.163 3.295 -21.069 1.00 71.19 88 LEU A CA 1
ATOM 703 C C . LEU A 1 88 ? 0.999 4.815 -21.042 1.00 71.19 88 LEU A C 1
ATOM 705 O O . LEU A 1 88 ? 1.893 5.555 -21.454 1.00 71.19 88 LEU A O 1
ATOM 709 N N . THR A 1 89 ? -0.134 5.277 -20.516 1.00 69.69 89 THR A N 1
ATOM 710 C CA . THR A 1 89 ? -0.366 6.703 -20.253 1.00 69.69 89 THR A CA 1
ATOM 711 C C . THR A 1 89 ? 0.609 7.211 -19.191 1.00 69.69 89 THR A C 1
ATOM 713 O O . THR A 1 89 ? 1.222 8.267 -19.340 1.00 69.69 89 THR A O 1
ATOM 716 N N . PHE A 1 90 ? 0.800 6.428 -18.134 1.00 69.75 90 PHE A N 1
ATOM 717 C CA . PHE A 1 90 ? 1.817 6.645 -17.118 1.00 69.75 90 PHE A CA 1
ATOM 718 C C . PHE A 1 90 ? 2.004 5.332 -16.322 1.00 69.75 90 PHE A C 1
ATOM 720 O O . PHE A 1 90 ? 1.195 4.403 -16.399 1.00 69.75 90 PHE A O 1
ATOM 727 N N . LEU A 1 91 ? 3.099 5.252 -15.578 1.00 73.69 91 LEU A N 1
ATOM 728 C CA . LEU A 1 91 ? 3.435 4.194 -14.639 1.00 73.69 91 LEU A CA 1
ATOM 729 C C . LEU A 1 91 ? 4.064 4.856 -13.419 1.00 73.69 91 LEU A C 1
ATOM 731 O O . LEU A 1 91 ? 5.131 5.466 -13.517 1.00 73.69 91 LEU A O 1
ATOM 735 N N . GLU A 1 92 ? 3.424 4.712 -12.270 1.00 74.62 92 GLU A N 1
ATOM 736 C CA . GLU A 1 92 ? 3.968 5.186 -11.011 1.00 74.62 92 GLU A CA 1
ATOM 737 C C . GLU A 1 92 ? 4.820 4.085 -10.403 1.00 74.62 92 GLU A C 1
ATOM 739 O O . GLU A 1 92 ? 4.319 3.004 -10.063 1.00 74.62 92 GLU A O 1
ATOM 744 N N . ARG A 1 93 ? 6.126 4.362 -10.262 1.00 79.81 93 ARG A N 1
ATOM 745 C CA . ARG A 1 93 ? 7.106 3.516 -9.576 1.00 79.81 93 ARG A CA 1
ATOM 746 C C . ARG A 1 93 ? 7.488 4.070 -8.150 1.00 79.81 93 ARG A C 1
ATOM 748 O O . ARG A 1 93 ? 7.498 5.264 -7.971 1.00 79.81 93 ARG A O 1
ATOM 755 N N . ARG A 1 94 ? 7.729 3.257 -7.110 1.00 80.75 94 ARG A N 1
ATOM 756 C CA . ARG A 1 94 ? 7.773 3.463 -5.659 1.00 80.75 94 ARG A CA 1
ATOM 757 C C . ARG A 1 94 ? 8.180 2.131 -5.053 1.00 80.75 94 ARG A C 1
ATOM 759 O O . ARG A 1 94 ? 7.684 1.062 -5.410 1.00 80.75 94 ARG A O 1
ATOM 766 N N . ILE A 1 95 ? 9.127 2.207 -4.146 1.00 81.75 95 ILE A N 1
ATOM 767 C CA . ILE A 1 95 ? 9.623 1.062 -3.404 1.00 81.75 95 ILE A CA 1
ATOM 768 C C . ILE A 1 95 ? 9.413 1.384 -1.947 1.00 81.75 95 ILE A C 1
ATOM 770 O O . ILE A 1 95 ? 9.623 2.510 -1.498 1.00 81.75 95 ILE A O 1
ATOM 774 N N . TYR A 1 96 ? 9.015 0.364 -1.212 1.00 82.50 96 TYR A N 1
ATOM 775 C CA . TYR A 1 96 ? 8.574 0.498 0.152 1.00 82.50 96 TYR A CA 1
ATOM 776 C C . TYR A 1 96 ? 9.354 -0.455 1.046 1.00 82.50 96 TYR A C 1
ATOM 778 O O . TYR A 1 96 ? 9.519 -1.635 0.732 1.00 82.50 96 TYR A O 1
ATOM 786 N N . LYS A 1 97 ? 9.807 0.049 2.191 1.00 82.81 97 LYS A N 1
ATOM 787 C CA . LYS A 1 97 ? 10.399 -0.757 3.257 1.00 82.81 97 LYS A CA 1
ATOM 788 C C . LYS A 1 97 ? 9.343 -1.047 4.313 1.00 82.81 97 LYS A C 1
ATOM 790 O O . LYS A 1 97 ? 8.726 -0.120 4.831 1.00 82.81 97 LYS A O 1
ATOM 795 N N . ASN A 1 98 ? 9.150 -2.321 4.652 1.00 84.00 98 ASN A N 1
ATOM 796 C CA . ASN A 1 98 ? 8.192 -2.711 5.685 1.00 84.00 98 ASN A CA 1
ATOM 797 C C . ASN A 1 98 ? 8.607 -2.149 7.053 1.00 84.00 98 ASN A C 1
ATOM 799 O O . ASN A 1 98 ? 9.771 -2.245 7.443 1.00 84.00 98 ASN A O 1
ATOM 803 N N . THR A 1 99 ? 7.648 -1.558 7.762 1.00 80.81 99 THR A N 1
ATOM 804 C CA . THR A 1 99 ? 7.825 -1.003 9.111 1.00 80.81 99 THR A CA 1
ATOM 805 C C . THR A 1 99 ? 7.063 -1.807 10.156 1.00 80.81 99 THR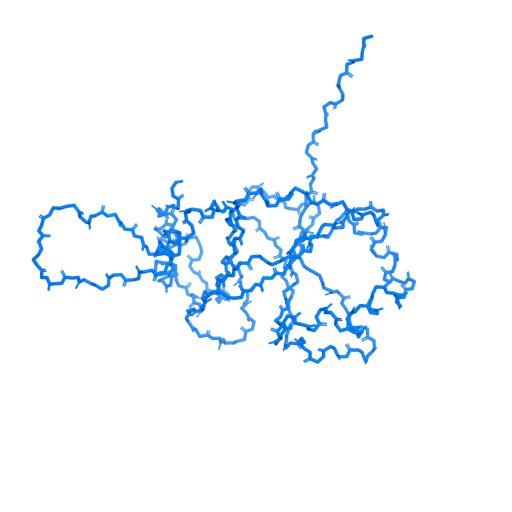 A C 1
ATOM 807 O O . THR A 1 99 ? 7.523 -1.912 11.291 1.00 80.81 99 THR A O 1
ATOM 810 N N . SER A 1 100 ? 5.930 -2.406 9.783 1.00 81.81 100 SER A N 1
ATOM 811 C CA . SER A 1 100 ? 5.181 -3.318 10.644 1.00 81.81 100 SER A CA 1
ATOM 812 C C . SER A 1 100 ? 4.323 -4.300 9.843 1.00 81.81 100 SER A C 1
ATOM 814 O O . SER A 1 100 ? 3.991 -4.087 8.669 1.00 81.81 100 SER A O 1
ATOM 816 N N . THR A 1 101 ? 3.959 -5.403 10.498 1.00 84.06 101 THR A N 1
ATOM 817 C CA . THR A 1 101 ? 3.006 -6.397 9.997 1.00 84.06 101 THR A CA 1
ATOM 818 C C . THR A 1 101 ? 2.182 -6.936 11.165 1.00 84.06 101 THR A C 1
ATOM 820 O O . THR A 1 101 ? 2.741 -7.332 12.185 1.00 84.06 101 THR A O 1
ATOM 823 N N . ARG A 1 102 ? 0.856 -6.995 11.002 1.00 87.31 102 ARG A N 1
ATOM 824 C CA . ARG A 1 102 ? -0.087 -7.579 11.968 1.00 87.31 102 ARG A CA 1
ATOM 825 C C . ARG A 1 102 ? -1.060 -8.513 11.254 1.00 87.31 102 ARG A C 1
ATOM 827 O O . ARG A 1 102 ? -1.521 -8.197 10.163 1.00 87.31 102 ARG A O 1
ATOM 834 N N . GLY A 1 103 ? -1.402 -9.635 11.883 1.00 88.25 103 GLY A N 1
ATOM 835 C CA . GLY A 1 103 ? -2.253 -10.677 11.294 1.00 88.25 103 GLY A CA 1
ATOM 836 C C . GLY A 1 103 ? -1.439 -11.824 10.700 1.00 88.25 103 GLY A C 1
ATOM 837 O O . GLY A 1 103 ? -0.265 -11.997 11.028 1.00 88.25 103 GLY A O 1
ATOM 838 N N . THR A 1 104 ? -2.061 -12.634 9.846 1.00 86.12 104 THR A N 1
ATOM 839 C CA . THR A 1 104 ? -1.443 -13.859 9.316 1.00 86.12 104 THR A CA 1
ATOM 840 C C . THR A 1 104 ? -1.492 -13.865 7.797 1.00 86.12 104 THR A C 1
ATOM 842 O O . THR A 1 104 ? -2.521 -13.576 7.193 1.00 86.12 104 THR A O 1
ATOM 845 N N . TYR A 1 105 ? -0.373 -14.209 7.162 1.00 81.50 105 TYR A N 1
ATOM 846 C CA . TYR A 1 105 ? -0.348 -14.413 5.720 1.00 81.50 105 TYR A CA 1
ATOM 847 C C . TYR A 1 105 ? -1.038 -15.728 5.354 1.00 81.50 105 TYR A C 1
ATOM 849 O O . TYR A 1 105 ? -0.683 -16.779 5.881 1.00 81.50 105 TYR A O 1
ATOM 857 N N . ARG A 1 106 ? -2.016 -15.658 4.448 1.00 83.75 106 ARG A N 1
ATOM 858 C CA . ARG A 1 106 ? -2.776 -16.816 3.945 1.00 83.75 106 ARG A CA 1
ATOM 859 C C . ARG A 1 106 ? -2.640 -16.994 2.428 1.00 83.75 106 ARG A C 1
ATOM 861 O O . ARG A 1 106 ? -3.429 -17.705 1.822 1.00 83.75 106 ARG A O 1
ATOM 868 N N . GLY A 1 107 ? -1.642 -16.346 1.829 1.00 81.94 107 GLY A N 1
ATOM 869 C CA . GLY A 1 107 ? -1.536 -16.169 0.383 1.00 81.94 107 GLY A CA 1
ATOM 870 C C . GLY A 1 107 ? -1.989 -14.774 -0.067 1.00 81.94 107 GLY A C 1
ATOM 871 O O . GLY A 1 107 ? -2.297 -13.919 0.775 1.00 81.94 107 GLY A O 1
ATOM 872 N N . PRO A 1 108 ? -1.992 -14.521 -1.386 1.00 81.81 108 PRO A N 1
ATOM 873 C CA . PRO A 1 108 ? -2.534 -13.295 -1.964 1.00 81.81 108 PRO A CA 1
ATOM 874 C C . PRO A 1 108 ? -3.972 -13.068 -1.495 1.00 81.81 108 PRO A C 1
ATOM 876 O O . PRO A 1 108 ? -4.795 -13.979 -1.574 1.00 81.81 108 PRO A O 1
ATOM 879 N N . ALA A 1 109 ? -4.272 -11.874 -0.983 1.00 87.81 109 ALA A N 1
ATOM 880 C CA . ALA A 1 109 ? -5.642 -11.558 -0.597 1.00 87.81 109 ALA A CA 1
ATOM 881 C C . ALA A 1 109 ? -6.483 -11.291 -1.845 1.00 87.81 109 ALA A C 1
ATOM 883 O O . ALA A 1 109 ? -5.989 -10.616 -2.740 1.00 87.81 109 ALA A O 1
ATOM 884 N N . PRO A 1 110 ? -7.740 -11.752 -1.908 1.00 92.38 110 PRO A N 1
ATOM 885 C CA . PRO A 1 110 ? -8.657 -11.376 -2.980 1.00 92.38 110 PRO A CA 1
ATOM 886 C C . PRO A 1 110 ? -8.917 -9.866 -3.054 1.00 92.38 110 PRO A C 1
ATOM 888 O O . PRO A 1 110 ? -9.092 -9.334 -4.147 1.00 92.38 110 PRO A O 1
ATOM 891 N N . VAL A 1 111 ? -8.927 -9.180 -1.904 1.00 91.88 111 VAL A N 1
ATOM 892 C CA . VAL A 1 111 ? -9.224 -7.746 -1.805 1.00 91.88 111 VAL A CA 1
ATOM 893 C C . VAL A 1 111 ? -8.129 -7.028 -1.017 1.00 91.88 111 VAL A C 1
ATOM 895 O O . VAL A 1 111 ? -7.710 -7.476 0.056 1.00 91.88 111 VAL A O 1
ATOM 898 N N . LEU A 1 112 ? -7.672 -5.891 -1.548 1.00 90.25 112 LEU A N 1
ATOM 899 C CA . LEU A 1 112 ? -6.728 -4.993 -0.888 1.00 90.25 112 LEU A CA 1
ATOM 900 C C . LEU A 1 112 ? -7.356 -3.617 -0.678 1.00 90.25 112 LEU A C 1
ATOM 902 O O . LEU A 1 112 ? -7.899 -3.031 -1.609 1.00 90.25 112 LEU A O 1
ATOM 906 N N . LEU A 1 113 ? -7.186 -3.074 0.525 1.00 89.75 113 LEU A N 1
ATOM 907 C CA . LEU A 1 113 ? -7.415 -1.662 0.817 1.00 89.75 113 LEU A CA 1
ATOM 908 C C . LEU A 1 113 ? -6.066 -1.001 1.103 1.00 89.75 113 LEU A C 1
ATOM 910 O O . LEU A 1 113 ? -5.382 -1.357 2.067 1.00 89.75 113 LEU A O 1
ATOM 914 N N . THR A 1 114 ? -5.684 -0.041 0.266 1.00 86.44 114 THR A N 1
ATOM 915 C CA . THR A 1 114 ? -4.438 0.721 0.406 1.00 86.44 114 THR A CA 1
ATOM 916 C C . THR A 1 114 ? -4.719 2.128 0.911 1.00 86.44 114 THR A C 1
ATOM 918 O O . THR A 1 114 ? -5.540 2.833 0.328 1.00 86.44 114 THR A O 1
ATOM 921 N N . VAL A 1 115 ? -4.000 2.563 1.944 1.00 84.94 115 VAL A N 1
ATOM 922 C CA . VAL A 1 115 ? -4.093 3.926 2.484 1.00 84.94 115 VAL A CA 1
ATOM 923 C C . VAL A 1 115 ? -2.698 4.539 2.523 1.00 84.94 115 VAL A C 1
ATOM 925 O O . VAL A 1 115 ? -1.807 4.003 3.182 1.00 84.94 115 VAL A O 1
ATOM 928 N N . ALA A 1 116 ? -2.506 5.648 1.810 1.00 84.25 116 ALA A N 1
ATOM 929 C CA . ALA A 1 116 ? -1.238 6.366 1.742 1.00 84.25 116 ALA A CA 1
ATOM 930 C C . ALA A 1 116 ? -1.296 7.676 2.541 1.00 84.25 116 ALA A C 1
ATOM 932 O O . ALA A 1 116 ? -2.323 8.352 2.573 1.00 84.25 116 ALA A O 1
ATOM 933 N N . PHE A 1 117 ? -0.181 8.037 3.171 1.00 86.00 117 PHE A N 1
ATOM 934 C CA . PHE A 1 117 ? -0.025 9.243 3.977 1.00 86.00 117 PHE A CA 1
ATOM 935 C C . PHE A 1 117 ? 1.326 9.891 3.690 1.00 86.00 117 PHE A C 1
ATOM 937 O O . PHE A 1 117 ? 2.347 9.212 3.726 1.00 86.00 117 PHE A O 1
ATOM 944 N N . VAL A 1 118 ? 1.351 11.209 3.508 1.00 89.50 118 VAL A N 1
ATOM 945 C CA . VAL A 1 118 ? 2.592 11.996 3.516 1.00 89.50 118 VAL A CA 1
ATOM 946 C C . VAL A 1 118 ? 2.677 12.715 4.857 1.00 89.50 118 VAL A C 1
ATOM 948 O O . VAL A 1 118 ? 1.805 13.514 5.199 1.00 89.50 118 VAL A O 1
ATOM 951 N N . ILE A 1 119 ? 3.700 12.394 5.645 1.00 89.62 119 ILE A N 1
ATOM 952 C CA . ILE A 1 119 ? 3.829 12.803 7.045 1.00 89.62 119 ILE A CA 1
ATOM 953 C C . ILE A 1 119 ? 5.107 13.616 7.213 1.00 89.62 119 ILE A C 1
ATOM 955 O O . ILE A 1 119 ? 6.171 13.168 6.806 1.00 89.62 119 ILE A O 1
ATOM 959 N N . LYS A 1 120 ? 5.019 14.787 7.851 1.00 93.25 120 LYS A N 1
ATOM 960 C CA . LYS A 1 120 ? 6.208 15.528 8.299 1.00 93.25 120 LYS A CA 1
ATOM 961 C C . LYS A 1 120 ? 7.049 14.671 9.234 1.00 93.25 120 LYS A C 1
ATOM 963 O O . LYS A 1 120 ? 6.497 14.057 10.147 1.00 93.25 120 LYS A O 1
ATOM 968 N N . ASP A 1 121 ? 8.365 14.708 9.081 1.00 93.94 121 ASP A N 1
ATOM 969 C CA . ASP A 1 121 ? 9.281 13.842 9.825 1.00 93.94 121 ASP A CA 1
ATOM 970 C C . ASP A 1 121 ? 9.142 14.010 11.347 1.00 93.94 121 ASP A C 1
ATOM 972 O O . ASP A 1 121 ? 9.118 13.030 12.092 1.00 93.94 121 ASP A O 1
ATOM 976 N N . GLU A 1 122 ? 8.909 15.243 11.810 1.00 95.50 122 GLU A N 1
ATOM 977 C CA . GLU A 1 122 ? 8.654 15.573 13.222 1.00 95.50 122 GLU A CA 1
ATOM 978 C C . GLU A 1 122 ? 7.375 14.939 13.809 1.00 95.50 122 GLU A C 1
ATOM 980 O O . GLU A 1 122 ? 7.188 14.923 15.026 1.00 95.50 122 GLU A O 1
ATOM 985 N N . HIS A 1 123 ? 6.477 14.414 12.971 1.00 93.12 123 HIS A N 1
ATOM 986 C CA . HIS A 1 123 ? 5.232 13.761 13.384 1.00 93.12 123 HIS A CA 1
ATOM 987 C C . HIS A 1 123 ? 5.242 12.241 13.186 1.00 93.12 123 HIS A C 1
ATOM 989 O O . HIS A 1 123 ? 4.278 11.581 13.578 1.00 93.12 123 HIS A O 1
ATOM 995 N N . ILE A 1 124 ? 6.311 11.660 12.631 1.00 91.69 124 ILE A N 1
ATOM 996 C CA . ILE A 1 124 ? 6.383 10.219 12.328 1.00 91.69 124 ILE A CA 1
ATOM 997 C C . ILE A 1 124 ? 6.186 9.363 13.578 1.00 91.69 124 ILE A C 1
ATOM 999 O O . ILE A 1 124 ? 5.480 8.356 13.536 1.00 91.69 124 ILE A O 1
ATOM 1003 N N . GLU A 1 125 ? 6.796 9.747 14.699 1.00 90.69 125 GLU A N 1
ATOM 1004 C CA . GLU A 1 125 ? 6.696 8.968 15.935 1.00 90.69 125 GLU A CA 1
ATOM 1005 C C . GLU A 1 125 ? 5.250 8.916 16.450 1.00 90.69 125 GLU A C 1
ATOM 1007 O O . GLU A 1 125 ? 4.749 7.858 16.830 1.00 90.69 125 GLU A O 1
ATOM 1012 N N . GLU A 1 126 ? 4.549 10.049 16.403 1.00 89.38 126 GLU A N 1
ATOM 1013 C CA . GLU A 1 126 ? 3.139 10.126 16.778 1.00 89.38 126 GLU A CA 1
ATOM 1014 C C . GLU A 1 126 ? 2.241 9.376 15.794 1.00 89.38 126 GLU A C 1
ATOM 1016 O O . GLU A 1 126 ? 1.354 8.646 16.230 1.00 89.38 126 GLU A O 1
ATOM 1021 N N . PHE A 1 127 ? 2.495 9.503 14.490 1.00 89.06 127 PHE A N 1
ATOM 1022 C CA . PHE A 1 127 ? 1.774 8.758 13.460 1.00 89.06 127 PHE A CA 1
ATOM 1023 C C . PHE A 1 127 ? 1.916 7.246 13.662 1.00 89.06 127 PHE A C 1
ATOM 1025 O O . PHE A 1 127 ? 0.931 6.512 13.607 1.00 89.06 127 PHE A O 1
ATOM 1032 N N . ASN A 1 128 ? 3.128 6.772 13.963 1.00 89.19 128 ASN A N 1
ATOM 1033 C CA . ASN A 1 128 ? 3.379 5.360 14.229 1.00 89.19 128 ASN A CA 1
ATOM 1034 C C . ASN A 1 128 ? 2.650 4.863 15.476 1.00 89.19 128 ASN A C 1
ATOM 1036 O O . ASN A 1 128 ? 2.052 3.789 15.414 1.00 89.19 128 ASN A O 1
ATOM 1040 N N . ARG A 1 129 ? 2.643 5.638 16.569 1.00 86.56 129 ARG A N 1
ATOM 1041 C CA . ARG A 1 129 ? 1.835 5.301 17.751 1.00 86.56 129 ARG A CA 1
ATOM 1042 C C . ARG A 1 129 ? 0.353 5.251 17.414 1.00 86.56 129 ARG A C 1
ATOM 1044 O O . ARG A 1 129 ? -0.298 4.277 17.764 1.00 86.56 129 ARG A O 1
ATOM 1051 N N . TRP A 1 130 ? -0.157 6.234 16.671 1.00 84.00 130 TRP A N 1
ATOM 1052 C CA . TRP A 1 130 ? -1.572 6.269 16.311 1.00 84.00 130 TRP A CA 1
ATOM 1053 C C . TRP A 1 130 ? -2.022 5.050 15.494 1.00 84.00 130 TRP A C 1
ATOM 1055 O O . TRP A 1 130 ? -3.151 4.570 15.630 1.00 84.00 130 TRP A O 1
ATOM 1065 N N . TYR A 1 131 ? -1.123 4.537 14.658 1.00 84.75 131 TYR A N 1
ATOM 1066 C CA . TYR A 1 131 ? -1.395 3.394 13.800 1.00 84.75 131 TYR A CA 1
ATOM 1067 C C . TYR A 1 131 ? -1.295 2.041 14.536 1.00 84.75 131 TYR A C 1
ATOM 1069 O O . TYR A 1 131 ? -2.060 1.122 14.220 1.00 84.75 131 TYR A O 1
ATOM 1077 N N . GLU A 1 132 ? -0.354 1.906 15.483 1.00 79.44 132 GLU A N 1
ATOM 1078 C CA . GLU A 1 132 ? 0.036 0.622 16.101 1.00 79.44 132 GLU A CA 1
ATOM 1079 C C . GLU A 1 132 ? -0.388 0.427 17.557 1.00 79.44 132 GLU A C 1
ATOM 1081 O O . GLU A 1 132 ? -0.612 -0.714 17.963 1.00 79.44 132 GLU A O 1
ATOM 1086 N N . GLU A 1 133 ? -0.410 1.483 18.372 1.00 69.62 133 GLU A N 1
ATOM 1087 C CA . GLU A 1 133 ? -0.462 1.347 19.829 1.00 69.62 133 GLU A CA 1
ATOM 1088 C C . GLU A 1 133 ? -1.845 0.876 20.291 1.00 69.62 133 GLU A C 1
ATOM 1090 O O . GLU A 1 133 ? -2.726 1.674 20.576 1.00 69.62 133 GLU A O 1
ATOM 1095 N N . ALA A 1 134 ? -2.022 -0.441 20.410 1.00 52.56 134 ALA A N 1
ATOM 1096 C CA . ALA A 1 134 ? -3.160 -1.038 21.094 1.00 52.56 134 ALA A CA 1
ATOM 1097 C C . ALA A 1 134 ? -2.996 -0.828 22.609 1.00 52.56 134 ALA A C 1
ATOM 1099 O O . ALA A 1 134 ? -2.182 -1.504 23.246 1.00 52.56 134 ALA A O 1
ATOM 1100 N N . ARG A 1 135 ? -3.737 0.108 23.213 1.00 52.44 135 ARG A N 1
ATOM 1101 C CA . ARG A 1 135 ? -3.730 0.258 24.674 1.00 52.44 135 ARG A CA 1
ATOM 1102 C C . ARG A 1 135 ? -4.777 -0.673 25.261 1.00 52.44 135 ARG A C 1
ATOM 1104 O O . ARG A 1 135 ? -5.927 -0.295 25.490 1.00 52.44 135 ARG A O 1
ATOM 1111 N N . ASP A 1 136 ? -4.327 -1.884 25.587 1.00 39.06 136 ASP A N 1
ATOM 1112 C CA . ASP A 1 136 ? -4.976 -2.709 26.600 1.00 39.06 136 ASP A CA 1
ATOM 1113 C C . ASP A 1 136 ? -5.325 -1.834 27.808 1.00 39.06 136 ASP A C 1
ATOM 1115 O O . ASP A 1 136 ? -4.507 -1.048 28.296 1.00 39.06 136 ASP A O 1
ATOM 1119 N N . ARG A 1 137 ? -6.577 -1.939 28.264 1.00 38.16 137 ARG A N 1
ATOM 1120 C CA . ARG A 1 137 ? -7.125 -1.191 29.400 1.00 38.16 137 ARG A CA 1
ATOM 1121 C C . ARG A 1 137 ? -6.102 -1.103 30.534 1.00 38.16 137 ARG A C 1
ATOM 1123 O O . ARG A 1 137 ? -5.882 -2.075 31.253 1.00 38.16 137 ARG A O 1
ATOM 1130 N N . ALA A 1 138 ? -5.567 0.093 30.763 1.00 37.59 138 ALA A N 1
ATOM 1131 C CA . ALA A 1 138 ? -4.908 0.428 32.013 1.00 37.59 138 ALA A CA 1
ATOM 1132 C C . ALA A 1 138 ? -5.955 0.378 33.139 1.00 37.59 138 ALA A C 1
ATOM 1134 O O . ALA A 1 138 ? -6.618 1.365 33.460 1.00 37.59 138 ALA A O 1
ATOM 1135 N N . VAL A 1 139 ? -6.134 -0.800 33.738 1.00 40.94 139 VAL A N 1
ATOM 1136 C CA . VAL A 1 139 ? -6.774 -0.936 35.045 1.00 40.94 139 VAL A CA 1
ATOM 1137 C C . VAL A 1 139 ? -5.765 -0.427 36.069 1.00 40.94 139 VAL A C 1
ATOM 1139 O O . VAL A 1 139 ? -4.901 -1.168 36.523 1.00 40.94 139 VAL A O 1
ATOM 1142 N N . GLY A 1 140 ? -5.853 0.856 36.422 1.00 40.03 140 GLY A N 1
ATOM 1143 C CA . GLY A 1 140 ? -5.101 1.382 37.560 1.00 40.03 140 GLY A CA 1
ATOM 1144 C C . GLY A 1 140 ? -4.755 2.862 37.494 1.00 40.03 140 GLY A C 1
ATOM 1145 O O . GLY A 1 140 ? -3.696 3.229 37.011 1.00 40.03 140 GLY A O 1
ATOM 1146 N N . LYS A 1 141 ? -5.623 3.677 38.108 1.00 41.12 141 LYS A N 1
ATOM 1147 C CA . LYS A 1 141 ? -5.316 4.965 38.758 1.00 41.12 141 LYS A CA 1
ATOM 1148 C C . LYS A 1 141 ? -4.570 6.018 37.919 1.00 41.12 141 LYS A C 1
ATOM 1150 O O . LYS A 1 141 ? -3.392 6.262 38.127 1.00 41.12 141 LYS A O 1
ATOM 1155 N N . SER A 1 142 ? -5.305 6.778 37.117 1.00 40.59 142 SER A N 1
ATOM 1156 C CA . SER A 1 142 ? -5.643 8.163 37.478 1.00 40.59 142 SER A CA 1
ATOM 1157 C C . SER A 1 142 ? -6.585 8.732 36.427 1.00 40.59 142 SER A C 1
ATOM 1159 O O . SER A 1 142 ? -6.396 8.555 35.228 1.00 40.59 142 SER A O 1
ATOM 1161 N N . ILE A 1 143 ? -7.653 9.342 36.910 1.00 48.66 143 ILE A N 1
ATOM 1162 C CA . ILE A 1 143 ? -8.782 9.818 36.129 1.00 48.66 143 ILE A CA 1
ATOM 1163 C C . ILE A 1 143 ? -8.515 11.265 35.689 1.00 48.66 143 ILE A C 1
ATOM 1165 O O . ILE A 1 143 ? -7.977 12.042 36.471 1.00 48.66 143 ILE A O 1
ATOM 1169 N N . PHE A 1 144 ? -8.940 11.583 34.459 1.00 37.25 144 PHE A N 1
ATOM 1170 C CA . PHE A 1 144 ? -8.859 12.856 33.718 1.00 37.25 144 PHE A CA 1
ATOM 1171 C C . PHE A 1 144 ? -7.628 13.056 32.800 1.00 37.25 144 PHE A C 1
ATOM 1173 O O . PHE A 1 144 ? -6.504 13.231 33.249 1.00 37.25 144 PHE A O 1
ATOM 1180 N N . ILE A 1 145 ? -7.920 13.136 31.486 1.00 37.62 145 ILE A N 1
ATOM 1181 C CA . ILE A 1 145 ? -7.065 13.454 30.312 1.00 37.62 145 ILE A CA 1
ATOM 1182 C C . ILE A 1 145 ? -6.343 12.270 29.621 1.00 37.62 145 ILE A C 1
ATOM 1184 O O . ILE A 1 145 ? -5.196 12.386 29.215 1.00 37.62 145 ILE A O 1
ATOM 1188 N N . LEU A 1 146 ? -7.019 11.138 29.384 1.00 37.28 146 LEU A N 1
ATOM 1189 C CA . LEU A 1 146 ? -6.546 10.112 28.426 1.00 37.28 146 LEU A CA 1
ATOM 1190 C C . LEU A 1 146 ? -7.699 9.510 27.606 1.00 37.28 146 LEU A C 1
ATOM 1192 O O . LEU A 1 146 ? -7.838 8.297 27.491 1.00 37.28 146 LEU A O 1
ATOM 1196 N N . THR A 1 147 ? -8.533 10.367 27.018 1.00 38.78 147 THR A N 1
ATOM 1197 C CA . THR A 1 147 ? -9.551 9.944 26.045 1.00 38.78 147 THR A CA 1
ATOM 11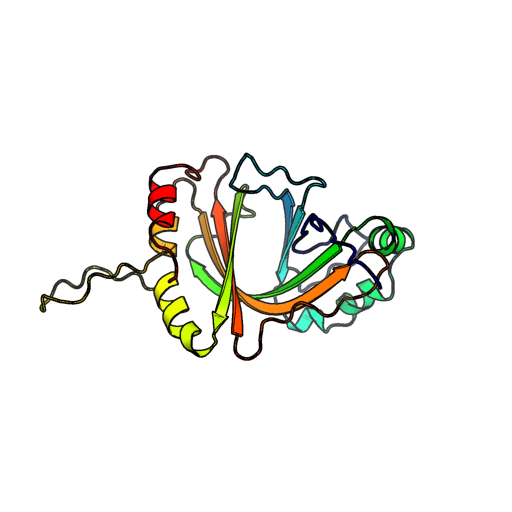98 C C . THR A 1 147 ? -9.246 10.573 24.692 1.00 38.78 147 THR A C 1
ATOM 1200 O O . THR A 1 147 ? -9.928 11.490 24.243 1.00 38.78 147 THR A O 1
ATOM 1203 N N . LYS A 1 148 ? -8.191 10.096 24.031 1.00 43.78 148 LYS A N 1
ATOM 1204 C CA . LYS A 1 148 ? -8.071 10.228 22.578 1.00 43.78 148 LYS A CA 1
ATOM 1205 C C . LYS A 1 148 ? -7.653 8.871 22.029 1.00 43.78 148 LYS A C 1
ATOM 1207 O O . LYS A 1 148 ? -6.541 8.416 22.252 1.00 43.78 148 LYS A O 1
ATOM 1212 N N . LEU A 1 149 ? -8.637 8.214 21.426 1.00 44.75 149 LEU A N 1
ATOM 1213 C CA . LEU A 1 149 ? -8.557 6.905 20.795 1.00 44.75 149 LEU A CA 1
ATOM 1214 C C . LEU A 1 149 ? -7.583 6.962 19.620 1.00 44.75 149 LEU A C 1
ATOM 1216 O O . LEU A 1 149 ? -7.760 7.800 18.737 1.00 44.75 149 LEU A O 1
ATOM 1220 N N . GLN A 1 150 ? -6.581 6.090 19.610 1.00 54.00 150 GLN A N 1
ATOM 1221 C CA . GLN A 1 150 ? -5.645 5.976 18.500 1.00 54.00 150 GLN A CA 1
ATOM 1222 C C . GLN A 1 150 ? -5.295 4.502 18.275 1.00 54.00 150 GLN A C 1
ATOM 1224 O O . GLN A 1 150 ? -4.332 4.013 18.845 1.00 54.00 150 GLN A O 1
ATOM 1229 N N . GLU A 1 151 ? -6.117 3.780 17.507 1.00 62.41 151 GLU A N 1
ATOM 1230 C CA . GLU A 1 151 ? -5.853 2.373 17.176 1.00 62.41 151 GLU A CA 1
ATOM 1231 C C . GLU A 1 151 ? -6.376 2.002 15.781 1.00 62.41 151 GLU A C 1
ATOM 1233 O O . GLU A 1 151 ? -7.204 1.099 15.633 1.00 62.41 151 GLU A O 1
ATOM 1238 N N . HIS A 1 152 ? -5.915 2.695 14.736 1.00 76.50 152 HIS A N 1
ATOM 1239 C CA . HIS A 1 152 ? -6.455 2.463 13.391 1.00 76.50 152 HIS A CA 1
ATOM 1240 C C . HIS A 1 152 ? -6.346 0.984 12.970 1.00 76.50 152 HIS A C 1
ATOM 1242 O O . HIS A 1 152 ? -7.337 0.388 12.552 1.00 76.50 152 HIS A O 1
ATOM 1248 N N . THR A 1 153 ? -5.195 0.331 13.188 1.00 84.62 153 THR A N 1
ATOM 1249 C CA . THR A 1 153 ? -5.052 -1.098 12.847 1.00 84.62 153 THR A CA 1
ATOM 1250 C C . THR A 1 153 ? -5.930 -2.009 13.701 1.00 84.62 153 THR A C 1
ATOM 1252 O O . THR A 1 153 ? -6.432 -3.009 13.190 1.00 84.62 153 THR A O 1
ATOM 1255 N N . THR A 1 154 ? -6.121 -1.711 14.992 1.00 87.88 154 THR A N 1
ATOM 1256 C CA . THR A 1 154 ? -6.977 -2.546 15.852 1.00 87.88 154 THR A CA 1
ATOM 1257 C C . THR A 1 154 ? -8.428 -2.471 15.408 1.00 87.88 154 THR A C 1
ATOM 1259 O O . THR A 1 154 ? -9.090 -3.505 15.346 1.00 87.88 154 THR A O 1
ATOM 1262 N N . ASP A 1 155 ? -8.923 -1.284 15.072 1.00 88.19 155 ASP A N 1
ATOM 1263 C CA . ASP A 1 155 ? -10.299 -1.131 14.606 1.00 88.19 155 ASP A CA 1
ATOM 1264 C C . ASP A 1 155 ? -10.497 -1.774 13.229 1.00 88.19 155 ASP A C 1
ATOM 1266 O O . ASP A 1 155 ? -11.434 -2.554 13.064 1.00 88.19 155 ASP A O 1
ATOM 1270 N N . VAL A 1 156 ? -9.553 -1.596 12.296 1.00 90.38 156 VAL A N 1
ATOM 1271 C CA . VAL A 1 156 ? -9.582 -2.299 11.000 1.00 90.38 156 VAL A CA 1
ATOM 1272 C C . VAL A 1 156 ? -9.526 -3.822 11.178 1.00 90.38 156 VAL A C 1
ATOM 1274 O O . VAL A 1 156 ? -10.201 -4.544 10.451 1.00 90.38 156 VAL A O 1
ATOM 1277 N N . SER A 1 157 ? -8.797 -4.338 12.175 1.00 92.19 157 SER A N 1
ATOM 1278 C CA . SER A 1 157 ? -8.714 -5.789 12.419 1.00 92.19 157 SER A CA 1
ATOM 1279 C C . SER A 1 157 ? -10.022 -6.440 12.886 1.00 92.19 157 SER A C 1
ATOM 1281 O O . SER A 1 157 ? -10.126 -7.665 12.880 1.00 92.19 157 SER A O 1
ATOM 1283 N N . LYS A 1 158 ? -11.013 -5.638 13.297 1.00 93.00 158 LYS A N 1
ATOM 1284 C CA . LYS A 1 158 ? -12.355 -6.114 13.672 1.00 93.00 158 LYS A CA 1
ATOM 1285 C C . LYS A 1 158 ? -13.289 -6.229 12.468 1.00 93.00 158 LYS A C 1
ATOM 1287 O O . LYS A 1 158 ? -14.348 -6.834 12.602 1.00 93.00 158 LYS A O 1
ATOM 1292 N N . VAL A 1 159 ? -12.919 -5.655 11.323 1.00 94.56 159 VAL A N 1
ATOM 1293 C CA . VAL A 1 159 ? -13.727 -5.714 10.104 1.00 94.56 159 VAL A CA 1
ATOM 1294 C C . VAL A 1 159 ? -13.796 -7.170 9.623 1.00 94.56 159 VAL A C 1
ATOM 1296 O O . VAL A 1 159 ? -12.748 -7.811 9.477 1.00 94.56 159 VAL A O 1
ATOM 1299 N N . PRO A 1 160 ? -15.001 -7.721 9.378 1.00 96.75 160 PRO A N 1
ATOM 1300 C CA . PRO A 1 160 ? -15.157 -9.077 8.864 1.00 96.75 160 PRO A CA 1
ATOM 1301 C C . PRO A 1 160 ? -14.302 -9.339 7.619 1.00 96.75 160 PRO A C 1
ATOM 1303 O O . PRO A 1 160 ? -14.166 -8.479 6.751 1.00 96.75 160 PRO A O 1
ATOM 1306 N N . GLY A 1 161 ? -13.707 -10.529 7.542 1.00 94.69 161 GLY A N 1
ATOM 1307 C CA . GLY A 1 161 ? -12.818 -10.910 6.442 1.00 94.69 161 GLY A CA 1
ATOM 1308 C C . GLY A 1 161 ? -11.411 -10.304 6.507 1.00 94.69 161 GLY A C 1
ATOM 1309 O O . GLY A 1 161 ? -10.623 -10.550 5.601 1.00 94.69 161 GLY A O 1
ATOM 1310 N N . TRP A 1 162 ? -11.054 -9.528 7.541 1.00 95.94 162 TRP A N 1
ATOM 1311 C CA . TRP A 1 162 ? -9.684 -9.030 7.707 1.00 95.94 162 TRP A CA 1
ATOM 1312 C C . TRP A 1 162 ? -8.678 -10.176 7.919 1.00 95.94 162 TRP A C 1
ATOM 1314 O O . TRP A 1 162 ? -8.856 -11.039 8.782 1.00 95.94 162 TRP A O 1
ATOM 1324 N N . CYS A 1 163 ? -7.575 -10.139 7.168 1.00 94.81 163 CYS A N 1
ATOM 1325 C CA . CYS A 1 163 ? -6.521 -11.159 7.195 1.00 94.81 163 CYS A CA 1
ATOM 1326 C C . CYS A 1 163 ? -5.210 -10.642 7.798 1.00 94.81 163 CYS A C 1
ATOM 1328 O O . CYS A 1 163 ? -4.628 -11.260 8.699 1.00 94.81 163 CYS A O 1
ATOM 1330 N N . ARG A 1 164 ? -4.706 -9.526 7.260 1.00 92.00 164 ARG A N 1
ATOM 1331 C CA . ARG A 1 164 ? -3.466 -8.887 7.713 1.00 92.00 164 ARG A CA 1
ATOM 1332 C C . ARG A 1 164 ? -3.429 -7.406 7.356 1.00 92.00 164 ARG A C 1
ATOM 1334 O O . ARG A 1 164 ? -4.006 -6.983 6.362 1.00 92.00 164 ARG A O 1
ATOM 1341 N N . THR A 1 165 ? -2.665 -6.641 8.120 1.00 90.19 165 THR A N 1
ATOM 1342 C CA . THR A 1 165 ? -2.254 -5.273 7.793 1.00 90.19 165 THR A CA 1
ATOM 1343 C C . THR A 1 165 ? -0.737 -5.239 7.703 1.00 90.19 165 THR A C 1
ATOM 1345 O O . THR A 1 165 ? -0.048 -5.766 8.579 1.00 90.19 165 THR A O 1
ATOM 1348 N N . ARG A 1 166 ? -0.204 -4.612 6.657 1.00 87.62 166 ARG A N 1
ATOM 1349 C CA . ARG A 1 166 ? 1.229 -4.339 6.509 1.00 87.62 166 ARG A CA 1
ATOM 1350 C C . ARG A 1 166 ? 1.430 -2.853 6.307 1.00 87.62 166 ARG A C 1
ATOM 1352 O O . ARG A 1 166 ? 0.701 -2.247 5.527 1.00 87.62 166 ARG A O 1
ATOM 1359 N N . ARG A 1 167 ? 2.429 -2.288 6.972 1.00 87.81 167 ARG A N 1
ATOM 1360 C CA . ARG A 1 167 ? 2.801 -0.886 6.802 1.00 87.81 167 ARG A CA 1
ATOM 1361 C C . ARG A 1 167 ? 4.204 -0.769 6.279 1.00 87.81 167 ARG A C 1
ATOM 1363 O O . ARG A 1 167 ? 5.066 -1.611 6.547 1.00 87.81 167 ARG A O 1
ATOM 1370 N N . PHE A 1 168 ? 4.410 0.293 5.528 1.00 85.00 168 PHE A N 1
ATOM 1371 C CA . PHE A 1 168 ? 5.667 0.557 4.886 1.00 85.00 168 PHE A CA 1
ATOM 1372 C C . PHE A 1 168 ? 5.942 2.050 4.830 1.00 85.00 168 PHE A C 1
ATOM 1374 O O . PHE A 1 168 ? 5.020 2.863 4.878 1.00 85.00 168 PHE A O 1
ATOM 1381 N N . VAL A 1 169 ? 7.218 2.380 4.693 1.00 84.88 169 VAL A N 1
ATOM 1382 C CA . VAL A 1 169 ? 7.714 3.722 4.393 1.00 84.88 169 VAL A CA 1
ATOM 1383 C C . VAL A 1 169 ? 8.359 3.707 3.011 1.00 84.88 169 VAL A C 1
ATOM 1385 O O . VAL A 1 169 ? 9.035 2.733 2.662 1.00 84.88 169 VAL A O 1
ATOM 1388 N N . ALA A 1 170 ? 8.111 4.734 2.202 1.00 83.19 170 ALA A N 1
ATOM 1389 C CA . ALA A 1 170 ? 8.721 4.858 0.885 1.00 83.19 170 ALA A CA 1
ATOM 1390 C C . ALA A 1 170 ? 10.241 5.018 1.019 1.00 83.19 170 ALA A C 1
ATOM 1392 O O . ALA A 1 170 ? 10.730 5.737 1.889 1.00 83.19 170 ALA A O 1
ATOM 1393 N N . VAL A 1 171 ? 10.989 4.338 0.153 1.00 79.19 171 VAL A N 1
ATOM 1394 C CA . VAL A 1 171 ? 12.445 4.506 0.007 1.00 79.19 171 VAL A CA 1
ATOM 1395 C C . VAL A 1 171 ? 12.825 5.076 -1.357 1.00 79.19 171 VAL A C 1
ATOM 1397 O O . VAL A 1 171 ? 13.911 5.616 -1.514 1.00 79.19 171 VAL A O 1
ATOM 1400 N N . GLU A 1 172 ? 11.934 4.962 -2.337 1.00 70.81 172 GLU A N 1
ATOM 1401 C CA . GLU A 1 172 ? 12.099 5.480 -3.693 1.00 70.81 172 GLU A CA 1
ATOM 1402 C C . GLU A 1 172 ? 10.705 5.741 -4.271 1.00 70.81 172 GLU A C 1
ATOM 1404 O O . GLU A 1 172 ? 9.774 5.026 -3.898 1.00 70.81 172 GLU A O 1
ATOM 1409 N N . ALA A 1 173 ? 10.567 6.727 -5.164 1.00 65.25 173 ALA A N 1
ATOM 1410 C CA . ALA A 1 173 ? 9.349 7.064 -5.907 1.00 65.25 173 ALA A CA 1
ATOM 1411 C C . ALA A 1 173 ? 9.721 7.710 -7.261 1.00 65.25 173 ALA A C 1
ATOM 1413 O O . ALA A 1 173 ? 10.237 8.822 -7.297 1.00 65.25 173 ALA A O 1
ATOM 1414 N N . ASN A 1 174 ? 9.459 7.026 -8.378 1.00 63.06 174 ASN A N 1
ATOM 1415 C CA . ASN A 1 174 ? 9.756 7.450 -9.748 1.00 63.06 174 ASN A CA 1
ATOM 1416 C C . ASN A 1 174 ? 8.495 7.381 -10.618 1.00 63.06 174 ASN A C 1
ATOM 1418 O O . ASN A 1 174 ? 7.878 6.329 -10.700 1.00 63.06 174 ASN A O 1
ATOM 1422 N N . ASN A 1 175 ? 8.169 8.427 -11.375 1.00 58.25 175 ASN A N 1
ATOM 1423 C CA . ASN A 1 175 ? 7.089 8.377 -12.364 1.00 58.25 175 ASN A CA 1
ATOM 1424 C C . ASN A 1 175 ? 7.630 8.201 -13.780 1.00 58.25 175 ASN A C 1
ATOM 1426 O O . ASN A 1 175 ? 8.548 8.902 -14.203 1.00 58.25 175 ASN A O 1
ATOM 1430 N N . LEU A 1 176 ? 6.996 7.326 -14.553 1.00 52.19 176 LEU A N 1
ATOM 1431 C CA . LEU A 1 176 ? 7.127 7.284 -16.004 1.00 52.19 176 LEU A CA 1
ATOM 1432 C C . LEU A 1 176 ? 5.835 7.837 -16.606 1.00 52.19 176 LEU A C 1
ATOM 1434 O O . LEU A 1 176 ? 4.761 7.322 -16.316 1.00 52.19 176 LEU A O 1
ATOM 1438 N N . ARG A 1 177 ? 5.912 8.882 -17.434 1.00 55.78 177 ARG A N 1
ATOM 1439 C CA . ARG A 1 177 ? 4.763 9.374 -18.219 1.00 55.78 177 ARG A CA 1
ATOM 1440 C C . ARG A 1 177 ? 4.933 9.010 -19.697 1.00 55.78 177 ARG A C 1
ATOM 1442 O O . ARG A 1 177 ? 6.034 8.667 -20.138 1.00 55.78 177 ARG A O 1
ATOM 1449 N N . GLN A 1 178 ? 3.831 9.067 -20.449 1.00 49.34 178 GLN A N 1
ATOM 1450 C CA . GLN A 1 178 ? 3.795 8.822 -21.893 1.00 49.34 178 GLN A CA 1
ATOM 1451 C C . GLN A 1 178 ? 4.949 9.535 -22.625 1.00 49.34 178 GLN A C 1
ATOM 1453 O O . GLN A 1 178 ? 5.240 10.701 -22.359 1.00 49.34 178 GLN A O 1
ATOM 1458 N N . GLY A 1 179 ? 5.616 8.825 -23.544 1.00 51.03 179 GLY A N 1
ATOM 1459 C CA . GLY A 1 179 ? 6.809 9.315 -24.251 1.00 51.03 179 GLY A CA 1
ATOM 1460 C C . GLY A 1 179 ? 8.147 8.888 -23.636 1.00 51.03 179 GLY A C 1
ATOM 1461 O O . GLY A 1 179 ? 9.200 9.286 -24.131 1.00 51.03 179 GLY A O 1
ATOM 1462 N N . GLY A 1 180 ? 8.137 8.065 -22.581 1.00 50.03 180 GLY A N 1
ATOM 1463 C CA . GLY A 1 180 ? 9.359 7.521 -21.975 1.00 50.03 180 GLY A CA 1
ATOM 1464 C C . GLY A 1 180 ? 10.210 8.562 -21.242 1.00 50.03 180 GLY A C 1
ATOM 1465 O O . GLY A 1 180 ? 11.349 8.271 -20.884 1.00 50.03 180 GLY A O 1
ATOM 1466 N N . GLN A 1 181 ? 9.671 9.763 -21.014 1.00 45.09 181 GLN A N 1
ATOM 1467 C CA . GLN A 1 181 ? 10.277 10.725 -20.107 1.00 45.09 181 GLN A CA 1
ATOM 1468 C C . GLN A 1 181 ? 9.952 10.309 -18.672 1.00 45.09 181 GLN A C 1
ATOM 1470 O O . GLN A 1 181 ? 8.790 10.263 -18.257 1.00 45.09 181 GLN A O 1
ATOM 1475 N N . VAL A 1 182 ? 11.007 10.005 -17.916 1.00 50.06 182 VAL A N 1
ATOM 1476 C CA . VAL A 1 182 ? 10.957 10.060 -16.457 1.00 50.06 182 VAL A CA 1
ATOM 1477 C C . VAL A 1 182 ? 10.680 11.517 -16.118 1.00 50.06 182 VAL A C 1
ATOM 1479 O O . VAL A 1 182 ? 11.512 12.385 -16.377 1.00 50.06 182 VAL A O 1
ATOM 1482 N N . VAL A 1 183 ? 9.491 11.797 -15.603 1.00 43.72 183 VAL A N 1
ATOM 1483 C CA . VAL A 1 183 ? 9.228 13.095 -14.991 1.00 43.72 183 VAL A CA 1
ATOM 1484 C C . VAL A 1 183 ? 9.639 12.914 -13.539 1.00 43.72 183 VAL A C 1
ATOM 1486 O O . VAL A 1 183 ? 8.994 12.154 -12.815 1.00 43.72 183 VAL A O 1
ATOM 1489 N N . GLU A 1 184 ? 10.758 13.527 -13.141 1.00 44.59 184 GLU A N 1
ATOM 1490 C CA . GLU A 1 184 ? 11.121 13.628 -11.725 1.00 44.59 184 GLU A CA 1
ATOM 1491 C C . GLU A 1 184 ? 9.906 14.183 -10.958 1.00 44.59 184 GLU A C 1
ATOM 1493 O O . GLU A 1 184 ? 9.263 15.138 -11.390 1.00 44.59 184 GLU A O 1
ATOM 1498 N N . TYR A 1 185 ? 9.520 13.469 -9.903 1.00 53.06 185 TYR A N 1
ATOM 1499 C CA . TYR A 1 185 ? 8.213 13.513 -9.241 1.00 53.06 185 TYR A CA 1
ATOM 1500 C C . TYR A 1 185 ? 7.862 14.893 -8.632 1.00 53.06 185 TYR A C 1
ATOM 1502 O O . TYR A 1 185 ? 8.749 15.696 -8.348 1.00 53.06 185 TYR A O 1
ATOM 1510 N N . ASP A 1 186 ? 6.576 15.091 -8.296 1.00 51.19 186 ASP A N 1
ATOM 1511 C CA . ASP A 1 186 ? 6.126 15.791 -7.071 1.00 51.19 186 ASP A CA 1
ATOM 1512 C C . ASP A 1 186 ? 6.841 15.197 -5.836 1.00 51.19 186 ASP A C 1
ATOM 1514 O O . ASP A 1 186 ? 6.304 14.343 -5.128 1.00 51.19 186 ASP A O 1
ATOM 1518 N N . GLN A 1 187 ? 8.112 15.544 -5.644 1.00 62.66 187 GLN A N 1
ATOM 1519 C CA . GLN A 1 187 ? 8.956 14.973 -4.598 1.00 62.66 187 GLN A CA 1
ATOM 1520 C C . GLN A 1 187 ? 8.211 14.969 -3.260 1.00 62.66 187 GLN A C 1
ATOM 1522 O O . GLN A 1 187 ? 7.560 15.962 -2.920 1.00 62.66 187 GLN A O 1
ATOM 1527 N N . ILE A 1 188 ? 8.316 13.863 -2.504 1.00 70.62 188 ILE A N 1
ATOM 1528 C CA . ILE A 1 188 ? 7.937 13.872 -1.087 1.00 70.62 188 ILE A CA 1
ATOM 1529 C C . ILE A 1 188 ? 8.604 15.123 -0.506 1.00 70.62 188 ILE A C 1
ATOM 1531 O O . ILE A 1 188 ? 9.831 15.229 -0.618 1.00 70.62 188 ILE A O 1
ATOM 1535 N N . PRO A 1 189 ? 7.833 16.104 0.002 1.00 82.69 189 PRO A N 1
ATOM 1536 C CA . PRO A 1 189 ? 8.410 17.396 0.325 1.00 82.69 189 PRO A CA 1
ATOM 1537 C C . PRO A 1 189 ? 9.546 17.224 1.327 1.00 82.69 189 PRO A C 1
ATOM 1539 O O . PRO A 1 189 ? 9.484 16.343 2.183 1.00 82.69 189 PRO A O 1
ATOM 1542 N N . GLU A 1 190 ? 10.578 18.062 1.244 1.00 84.06 190 GLU A N 1
ATOM 1543 C CA . GLU A 1 190 ? 11.699 17.981 2.181 1.00 84.06 190 GLU A CA 1
ATOM 1544 C C . GLU A 1 190 ? 11.190 17.980 3.636 1.00 84.06 190 GLU A C 1
ATOM 1546 O O . GLU A 1 190 ? 10.242 18.692 3.992 1.00 84.06 190 GLU A O 1
ATOM 1551 N N . GLY A 1 191 ? 11.777 17.116 4.466 1.00 89.62 191 GLY A N 1
ATOM 1552 C CA . GLY A 1 191 ? 11.324 16.900 5.840 1.00 89.62 191 GLY A CA 1
ATOM 1553 C C . GLY A 1 191 ? 9.987 16.160 5.954 1.00 89.62 191 GLY A C 1
ATOM 1554 O O . GLY A 1 191 ? 9.303 16.312 6.969 1.00 89.62 191 GLY A O 1
ATOM 1555 N N . HIS A 1 192 ? 9.573 15.422 4.921 1.00 92.06 192 HIS A N 1
ATOM 1556 C CA . HIS A 1 192 ? 8.429 14.520 4.959 1.00 92.06 192 HIS A CA 1
ATOM 1557 C C . HIS A 1 192 ? 8.832 13.113 4.523 1.00 92.06 192 HIS A C 1
ATOM 1559 O O . HIS A 1 192 ? 9.766 12.902 3.750 1.00 92.06 192 HIS A O 1
ATOM 1565 N N . SER A 1 193 ? 8.037 12.153 4.971 1.00 88.50 193 SER A N 1
ATOM 1566 C CA . SER A 1 193 ? 8.127 10.750 4.613 1.00 88.50 193 SER A CA 1
ATOM 1567 C C . SER A 1 193 ? 6.754 10.247 4.195 1.00 88.50 193 SER A C 1
ATOM 1569 O O . SER A 1 193 ? 5.738 10.557 4.824 1.00 88.50 193 SER A O 1
ATOM 1571 N N . GLU A 1 194 ? 6.712 9.439 3.142 1.00 87.25 194 GLU A N 1
ATOM 1572 C CA . GLU A 1 194 ? 5.485 8.776 2.730 1.00 87.25 194 GLU A CA 1
ATOM 1573 C C . GLU A 1 194 ? 5.359 7.397 3.377 1.00 87.25 194 GLU A C 1
ATOM 1575 O O . GLU A 1 194 ? 6.287 6.587 3.350 1.00 87.25 194 GLU A O 1
ATOM 1580 N N . PHE A 1 195 ? 4.175 7.112 3.906 1.00 85.75 195 PHE A N 1
ATOM 1581 C CA . PHE A 1 195 ? 3.787 5.818 4.434 1.00 85.75 195 PHE A CA 1
ATOM 1582 C C . PHE A 1 195 ? 2.631 5.243 3.632 1.00 85.75 195 PHE A C 1
ATOM 1584 O O . PHE A 1 195 ? 1.707 5.959 3.257 1.00 85.75 195 PHE A O 1
ATOM 1591 N N . ILE A 1 196 ? 2.640 3.927 3.450 1.00 86.44 196 ILE A N 1
ATOM 1592 C CA . ILE A 1 196 ? 1.492 3.186 2.934 1.00 86.44 196 ILE A CA 1
ATOM 1593 C C . ILE A 1 196 ? 1.135 2.065 3.899 1.00 86.44 196 ILE A C 1
ATOM 1595 O O . ILE A 1 196 ? 2.002 1.357 4.420 1.00 86.44 196 ILE A O 1
ATOM 1599 N N . ALA A 1 197 ? -0.157 1.901 4.133 1.00 88.00 197 ALA A N 1
ATOM 1600 C CA . ALA A 1 197 ? -0.720 0.735 4.777 1.00 88.00 197 ALA A CA 1
ATOM 1601 C C . ALA A 1 197 ? -1.523 -0.068 3.760 1.00 88.00 197 ALA A C 1
ATOM 1603 O O . ALA A 1 197 ? -2.279 0.489 2.967 1.00 88.00 197 ALA A O 1
ATOM 1604 N N . ILE A 1 198 ? -1.340 -1.383 3.790 1.00 89.25 198 ILE A N 1
ATOM 1605 C CA . ILE A 1 198 ? -2.053 -2.330 2.943 1.00 89.25 198 ILE A CA 1
ATOM 1606 C C . ILE A 1 198 ? -2.801 -3.289 3.862 1.00 89.25 198 ILE A C 1
ATOM 1608 O O . ILE A 1 198 ? -2.184 -4.067 4.600 1.00 89.25 198 ILE A O 1
ATOM 1612 N N . HIS A 1 199 ? -4.125 -3.233 3.801 1.00 91.62 199 HIS A N 1
ATOM 1613 C CA . HIS A 1 199 ? -5.030 -4.119 4.518 1.00 91.62 199 HIS A CA 1
ATOM 1614 C C . HIS A 1 199 ? -5.534 -5.202 3.566 1.00 91.62 199 HIS A C 1
ATOM 1616 O O . HIS A 1 199 ? -5.978 -4.918 2.457 1.00 91.62 199 HIS A O 1
ATOM 1622 N N . TYR A 1 200 ? -5.423 -6.448 4.005 1.00 92.56 200 TYR A N 1
ATOM 1623 C CA . TYR A 1 200 ? -5.739 -7.645 3.240 1.00 92.56 200 TYR A CA 1
ATOM 1624 C C . TYR A 1 200 ? -7.078 -8.178 3.730 1.00 92.56 200 TYR A C 1
ATOM 1626 O O . TYR A 1 200 ? -7.228 -8.400 4.936 1.00 92.56 200 TYR A O 1
ATOM 1634 N N . PHE A 1 201 ? -7.994 -8.427 2.800 1.00 94.75 201 PHE A N 1
ATOM 1635 C CA . PHE A 1 201 ? -9.329 -8.940 3.076 1.00 94.75 201 PHE A CA 1
ATOM 1636 C C . PHE A 1 201 ? -9.655 -10.168 2.220 1.00 94.75 201 PHE A C 1
ATOM 1638 O O . PHE A 1 201 ? -9.196 -10.287 1.080 1.00 94.75 201 PHE A O 1
ATOM 1645 N N . ASP A 1 202 ? -10.453 -11.074 2.781 1.00 95.50 202 ASP A N 1
ATOM 1646 C CA . ASP A 1 202 ? -11.107 -12.159 2.046 1.00 95.50 202 ASP A CA 1
ATOM 1647 C C . ASP A 1 202 ? -12.155 -11.606 1.056 1.00 95.50 202 ASP A C 1
ATOM 1649 O O . ASP A 1 202 ? -12.525 -10.433 1.108 1.00 95.50 202 ASP A O 1
ATOM 1653 N N . VAL A 1 203 ? -12.626 -12.446 0.126 1.00 93.12 203 VAL A N 1
ATOM 1654 C CA . VAL A 1 203 ? -13.637 -12.046 -0.875 1.00 93.12 203 VAL A CA 1
ATOM 1655 C C . VAL A 1 203 ? -14.943 -11.597 -0.215 1.00 93.12 203 VAL A C 1
ATOM 1657 O O . VAL A 1 203 ? -15.477 -10.549 -0.563 1.00 93.12 203 VAL A O 1
ATOM 1660 N N . ASP A 1 204 ? -15.391 -12.349 0.790 1.00 94.19 204 ASP A N 1
ATOM 1661 C CA . ASP A 1 204 ? -16.523 -12.002 1.637 1.00 94.19 204 ASP A CA 1
ATOM 1662 C C . ASP A 1 204 ? -15.987 -11.223 2.841 1.00 94.19 204 ASP A C 1
ATOM 1664 O O . ASP A 1 204 ? -15.431 -11.795 3.784 1.00 94.19 204 ASP A O 1
ATOM 1668 N N . ASN A 1 205 ? -16.106 -9.899 2.791 1.00 94.00 205 ASN A N 1
ATOM 1669 C CA . ASN A 1 205 ? -15.577 -9.006 3.816 1.00 94.00 205 ASN A CA 1
ATOM 1670 C C . ASN A 1 205 ? -16.597 -7.936 4.226 1.00 94.00 205 ASN A C 1
ATOM 1672 O O . ASN A 1 205 ? -17.659 -7.794 3.628 1.00 94.00 205 ASN A O 1
ATOM 1676 N N . GLY A 1 206 ? -16.278 -7.223 5.305 1.00 92.12 206 GLY A N 1
ATOM 1677 C CA . GLY A 1 206 ? -17.103 -6.156 5.867 1.00 92.12 206 GLY A CA 1
ATOM 1678 C C . GLY A 1 206 ? -16.649 -4.752 5.478 1.00 92.12 206 GLY A C 1
ATOM 1679 O O . GLY A 1 206 ? -16.907 -3.818 6.239 1.00 92.12 206 GLY A O 1
ATOM 1680 N N . LEU A 1 207 ? -15.942 -4.580 4.356 1.00 88.56 207 LEU A N 1
ATOM 1681 C CA . LEU A 1 207 ? -15.780 -3.251 3.764 1.00 88.56 207 LEU A CA 1
ATOM 1682 C C . LEU A 1 207 ? -17.192 -2.756 3.406 1.00 88.56 207 LEU A C 1
ATOM 1684 O O . LEU A 1 207 ? -17.984 -3.530 2.890 1.00 88.56 207 LEU A O 1
ATOM 1688 N N . GLU A 1 208 ? -17.532 -1.515 3.763 1.00 88.31 208 GLU A N 1
ATOM 1689 C CA . GLU A 1 208 ? -18.913 -0.962 3.787 1.00 88.31 208 GLU A CA 1
ATOM 1690 C C . GLU A 1 208 ? -19.787 -1.385 4.988 1.00 88.31 208 GLU A C 1
ATOM 1692 O O . GLU A 1 208 ? -20.907 -0.903 5.145 1.00 88.31 208 GLU A O 1
ATOM 1697 N N . GLY A 1 209 ? -19.283 -2.244 5.876 1.00 90.12 209 GLY A N 1
ATOM 1698 C CA . GLY A 1 209 ? -19.961 -2.624 7.115 1.00 90.12 209 GLY A CA 1
ATOM 1699 C C . GLY A 1 209 ? -19.759 -1.625 8.267 1.00 90.12 209 GLY A C 1
ATOM 1700 O O . GLY A 1 209 ? -18.864 -0.773 8.218 1.00 90.12 209 GLY A O 1
ATOM 1701 N N . PRO A 1 210 ? -20.530 -1.760 9.363 1.00 93.38 210 PRO A N 1
ATOM 1702 C CA . PRO A 1 210 ? -20.474 -0.841 10.501 1.00 93.38 210 PRO A CA 1
ATOM 1703 C C . PRO A 1 210 ? -19.111 -0.835 11.210 1.00 93.38 210 PRO A C 1
ATOM 1705 O O . PRO A 1 210 ? -18.687 0.200 11.728 1.00 93.38 210 PRO A O 1
ATOM 1708 N N . GLU A 1 211 ? -18.382 -1.954 11.223 1.00 91.31 211 GLU A N 1
ATOM 1709 C CA . GLU A 1 211 ? -17.016 -2.004 11.753 1.00 91.31 211 GLU A CA 1
ATOM 1710 C C . GLU A 1 211 ? -16.051 -1.160 10.911 1.00 91.31 211 GLU A C 1
ATOM 1712 O O . GLU A 1 211 ? -15.180 -0.484 11.466 1.00 91.31 211 GLU A O 1
ATOM 1717 N N . PHE A 1 212 ? -16.217 -1.161 9.58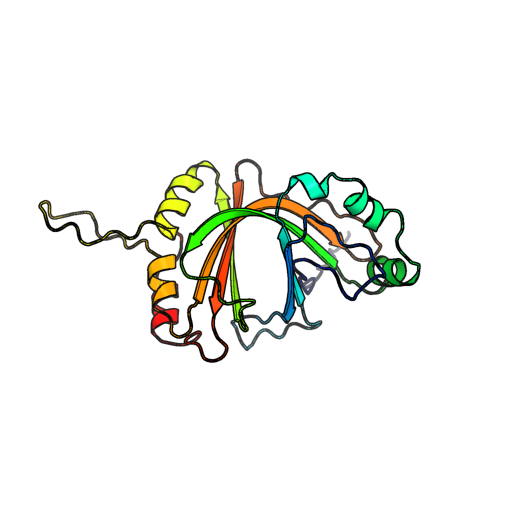3 1.00 89.75 212 PHE A N 1
ATOM 1718 C CA . PHE A 1 212 ? -15.388 -0.367 8.681 1.00 89.75 212 PHE A CA 1
ATOM 1719 C C . PHE A 1 212 ? -15.747 1.120 8.747 1.00 89.75 212 PHE A C 1
ATOM 1721 O O . PHE A 1 212 ? -14.853 1.964 8.814 1.00 89.75 212 PHE A O 1
ATOM 1728 N N . GLU A 1 213 ? -17.036 1.462 8.809 1.00 89.19 213 GLU A N 1
ATOM 1729 C CA . GLU A 1 213 ? -17.487 2.834 9.080 1.00 89.19 213 GLU A CA 1
ATOM 1730 C C . GLU A 1 213 ? -16.915 3.354 10.403 1.00 89.19 213 GLU A C 1
ATOM 1732 O O . GLU A 1 213 ? -16.347 4.446 10.456 1.00 89.19 213 GLU A O 1
ATOM 1737 N N . TYR A 1 214 ? -16.980 2.551 11.469 1.00 87.75 214 TYR A N 1
ATOM 1738 C CA . TYR A 1 214 ? -16.406 2.919 12.759 1.00 87.75 214 TYR A CA 1
ATOM 1739 C C . TYR A 1 214 ? -14.890 3.148 12.670 1.00 87.75 214 TYR A C 1
ATOM 1741 O O . TYR A 1 214 ? -14.403 4.153 13.193 1.00 87.75 214 TYR A O 1
ATOM 1749 N N . ALA A 1 215 ? -14.144 2.282 11.974 1.00 86.19 215 ALA A N 1
ATOM 1750 C CA . ALA A 1 215 ? -12.702 2.457 11.776 1.00 86.19 215 ALA A CA 1
ATOM 1751 C C . ALA A 1 215 ? -12.358 3.775 11.048 1.00 86.19 215 ALA A C 1
ATOM 1753 O O . ALA A 1 215 ? -11.350 4.412 11.365 1.00 86.19 215 ALA A O 1
ATOM 1754 N N . GLN A 1 216 ? -13.221 4.233 10.135 1.00 83.75 216 GLN A N 1
ATOM 1755 C CA . GLN A 1 216 ? -13.065 5.509 9.423 1.00 83.75 216 GLN A CA 1
ATOM 1756 C C . GLN A 1 216 ? -13.337 6.744 10.303 1.00 83.75 216 GLN A C 1
ATOM 1758 O O . GLN A 1 216 ? -12.831 7.827 10.015 1.00 83.75 216 GLN A O 1
ATOM 1763 N N . THR A 1 217 ? -14.047 6.606 11.431 1.00 82.81 217 THR A N 1
ATOM 1764 C CA . THR A 1 217 ? -14.285 7.716 12.389 1.00 82.81 217 THR A CA 1
ATOM 1765 C C . THR A 1 217 ? -13.049 8.104 13.211 1.00 82.81 217 THR A C 1
ATOM 1767 O O . THR A 1 217 ? -13.112 8.965 14.096 1.00 82.81 217 THR A O 1
ATOM 1770 N N . ARG A 1 218 ? -11.909 7.459 12.951 1.00 75.69 218 ARG A N 1
ATOM 1771 C CA . ARG A 1 218 ? -10.632 7.678 13.630 1.00 75.69 218 ARG A CA 1
ATOM 1772 C C . ARG A 1 218 ? -9.613 8.298 12.676 1.00 75.69 218 ARG A C 1
ATOM 1774 O O . ARG A 1 218 ? -8.582 7.674 12.478 1.00 75.69 218 ARG A O 1
ATOM 1781 N N . PRO A 1 219 ? -9.844 9.474 12.069 1.00 76.44 219 PRO A N 1
ATOM 1782 C CA . PRO A 1 219 ? -8.878 10.042 11.139 1.00 76.44 219 PRO A CA 1
ATOM 1783 C C . PRO A 1 219 ? -7.556 10.372 11.840 1.00 76.44 219 PRO A C 1
ATOM 1785 O O . PRO A 1 219 ? -7.518 10.741 13.020 1.00 76.44 219 PRO A O 1
ATOM 1788 N N . TRP A 1 220 ? -6.466 10.263 11.084 1.00 77.81 220 TRP A N 1
ATOM 1789 C CA . TRP A 1 220 ? -5.241 10.974 11.417 1.00 77.81 220 TRP A CA 1
ATOM 1790 C C . TRP A 1 220 ? -5.503 12.473 11.234 1.00 77.81 220 TRP A C 1
ATOM 1792 O O . TRP A 1 220 ? -5.968 12.853 10.168 1.00 77.81 220 TRP A O 1
ATOM 1802 N N . ARG A 1 221 ? -5.251 13.247 12.299 1.00 68.69 221 ARG A N 1
ATOM 1803 C CA . ARG A 1 221 ? -5.363 14.716 12.443 1.00 68.69 221 ARG A CA 1
ATOM 1804 C C . ARG A 1 221 ? -6.162 15.476 11.380 1.00 68.69 221 ARG A C 1
ATOM 1806 O O . ARG A 1 221 ? -5.624 15.704 10.278 1.00 68.69 221 ARG A O 1
#

Sequence (221 aa):
MSAQSSNPNPDGGVLYAFTQPTPDFTLDFIEGGNRYECYYTDPQIQLDPPIYLAMYELGHLSGLNERPYQALTDDRSAREDDVFRNRLTFLERRIYKNTSTRGTYRGPAPVLLTVAFVIKDEHIEEFNRWYEEARDRAVGKSIFILTKLQEHTTDVSKVPGWCRTRRFVAVEANNLRQGGQVVEYDQIPEGHSEFIAIHYFDVDNGLEGPEFEYAQTRPWR

pLDDT: mean 71.71, std 20.51, range [23.95, 96.75]

Foldseek 3Di:
DDDDDDDPDDADAAADDDDDDDPDLDLVQFPDKDKDWDDDPPPVDDHVVTYMYIDTDGNDPCSCVDPSNVVCVVVPDPVVVCCQAPVDQKHKYWDWDWPDKDFDDPDAFPDKDKDKDKFQLVCVVVVVCLDPPDDDDPPDDDDDDDPDHRHLPVLVCPKFQWGMKIKTKTPDIWMRGHRRDTDPDVPSPPRIIMMMMMIGGHPDIRPVHPSNVVSVVRDDD

Radius of gyration: 20.5 Å; chains: 1; bounding box: 43×57×68 Å